Protein AF-A0A1R4HD46-F1 (afdb_monomer)

Secondary structure (DSSP, 8-state):
--S-HHHHHHHHHHHHT--EEEHHHHHHHHHTS-HHHHHHHHHHHHHHHHHHHHHHHHHH--S--EEE--TTGGGSTTHHHHHHHHS--EEEE--HHHHHHHHHTTGGG-TTTTT--HHHHHHHHHHHHHHHHHHHTTSSEEEE-SSS-HHHHHHHHHHHHHHHHHHHHHTPPP----PPP-

Mean predicted aligned error: 6.35 Å

Foldseek 3Di:
DQLCLVPLQVVLCVVVVAAEDELQVVVCVVVVHHPVVCCVVPNDVVVLVSLVVSLVVVLPDPGDHHYRHDLCNLVPPVNLVVCVVRHAFEAADEDLVSSLVRCVVPVCVPVVRNPPDSVRSSVVSVVSCVSCVVRSVSGPYYHHPVPDDPVVSSVVVVVSVVVVVVCVVVVDDDDDDDDDDD

Organism: NCBI:txid360316

Solvent-accessible surface area (backbone atoms only — not comparable to full-atom values): 10820 Å² total; per-residue (Å²): 110,44,64,49,56,80,56,53,47,55,54,50,20,67,75,71,73,35,53,71,45,45,51,64,59,52,48,26,64,76,67,75,40,53,67,66,55,50,38,73,76,59,33,63,70,55,50,50,54,49,53,51,52,52,53,54,54,55,69,68,48,94,65,83,61,46,74,40,72,55,76,60,52,46,75,43,96,60,35,38,61,53,44,55,75,76,47,87,36,76,30,66,43,59,48,74,65,54,29,47,60,48,36,65,79,56,28,76,82,35,81,96,49,41,85,49,52,76,68,54,44,50,52,51,50,52,52,58,46,63,76,41,41,79,40,53,71,65,36,81,39,76,43,67,58,75,86,45,59,78,82,49,50,59,53,50,53,52,49,54,51,53,51,51,54,51,36,66,76,68,74,58,86,88,83,77,88,82,73,82,85,132

Radius of gyration: 16.9 Å; Cα contacts (8 Å, |Δi|>4): 167; chains: 1; bounding box: 44×32×51 Å

Structure (mmCIF, N/CA/C/O backbone):
data_AF-A0A1R4HD46-F1
#
_entry.id   AF-A0A1R4HD46-F1
#
loop_
_atom_site.group_PDB
_atom_site.id
_atom_site.type_symbol
_atom_site.label_atom_id
_atom_site.label_alt_id
_atom_site.label_comp_id
_atom_site.label_asym_id
_atom_site.label_entity_id
_atom_site.label_seq_id
_atom_site.pdbx_PDB_ins_code
_atom_site.Cartn_x
_atom_site.Cartn_y
_atom_site.Cartn_z
_atom_site.occupancy
_atom_site.B_iso_or_equiv
_atom_site.auth_seq_id
_atom_site.auth_comp_id
_atom_site.auth_asym_id
_atom_site.auth_atom_id
_atom_site.pdbx_PDB_model_num
ATOM 1 N N . MET A 1 1 ? 5.709 0.922 -2.671 1.00 80.69 1 MET A N 1
ATOM 2 C CA . MET A 1 1 ? 6.032 -0.519 -2.479 1.00 80.69 1 MET A CA 1
ATOM 3 C C . MET A 1 1 ? 7.031 -0.618 -1.329 1.00 80.69 1 MET A C 1
ATOM 5 O O . MET A 1 1 ? 7.649 0.391 -1.041 1.00 80.69 1 MET A O 1
ATOM 9 N N . GLY A 1 2 ? 7.178 -1.761 -0.652 1.00 82.69 2 GLY A N 1
ATOM 10 C CA . GLY A 1 2 ? 8.228 -1.933 0.373 1.00 82.69 2 GLY A CA 1
ATOM 11 C C . GLY A 1 2 ? 7.897 -1.472 1.803 1.00 82.69 2 GLY A C 1
ATOM 12 O O . GLY A 1 2 ? 8.697 -1.705 2.694 1.00 82.69 2 GLY A O 1
ATOM 13 N N . CYS A 1 3 ? 6.712 -0.915 2.064 1.00 87.69 3 CYS A N 1
ATOM 14 C CA . CYS A 1 3 ? 6.255 -0.536 3.415 1.00 87.69 3 CYS A CA 1
ATOM 15 C C . CYS A 1 3 ? 5.508 -1.656 4.177 1.00 87.69 3 CYS A C 1
ATOM 17 O O . CYS A 1 3 ? 4.859 -1.401 5.180 1.00 87.69 3 CYS A O 1
ATOM 19 N N . GLY A 1 4 ? 5.537 -2.903 3.688 1.00 87.25 4 GLY A N 1
ATOM 20 C CA . GLY A 1 4 ? 4.971 -4.049 4.415 1.00 87.25 4 GLY A CA 1
ATOM 21 C C . GLY A 1 4 ? 3.443 -4.208 4.382 1.00 87.25 4 GLY A C 1
ATOM 22 O O . GLY A 1 4 ? 2.927 -5.022 5.136 1.00 87.25 4 GLY A O 1
ATOM 23 N N . LYS A 1 5 ? 2.707 -3.499 3.511 1.00 91.25 5 LYS A N 1
ATOM 24 C CA . LYS A 1 5 ? 1.226 -3.552 3.459 1.00 91.25 5 LYS A CA 1
ATOM 25 C C . LYS A 1 5 ? 0.638 -4.964 3.455 1.00 91.25 5 LYS A C 1
ATOM 27 O O . LYS A 1 5 ? -0.152 -5.265 4.335 1.00 91.25 5 LYS A O 1
ATOM 32 N N . SER A 1 6 ? 1.077 -5.843 2.552 1.00 88.69 6 SER A N 1
ATOM 33 C CA . SER A 1 6 ? 0.566 -7.222 2.474 1.00 88.69 6 SER A CA 1
ATOM 34 C C . SER A 1 6 ? 0.890 -8.069 3.715 1.00 88.69 6 SER A C 1
ATOM 36 O O . SER A 1 6 ? 0.231 -9.074 3.962 1.00 88.69 6 SER A O 1
ATOM 38 N N . TYR A 1 7 ? 1.917 -7.703 4.492 1.00 90.50 7 TYR A N 1
ATOM 39 C CA . TYR A 1 7 ? 2.202 -8.332 5.784 1.00 90.50 7 TYR A CA 1
ATOM 40 C C . TYR A 1 7 ? 1.249 -7.793 6.857 1.00 90.50 7 TYR A C 1
ATOM 42 O O . TYR A 1 7 ? 0.558 -8.573 7.510 1.00 90.50 7 TYR A O 1
ATOM 50 N N . TRP A 1 8 ? 1.165 -6.468 6.997 1.00 91.88 8 TRP A N 1
ATOM 51 C CA . TRP A 1 8 ? 0.342 -5.820 8.020 1.00 91.88 8 TRP A CA 1
ATOM 52 C C . TRP A 1 8 ? -1.156 -6.040 7.815 1.00 91.88 8 TRP A C 1
ATOM 54 O O . TRP A 1 8 ? -1.858 -6.256 8.797 1.00 91.88 8 TRP A O 1
ATOM 64 N N . SER A 1 9 ? -1.645 -6.086 6.573 1.00 93.31 9 SER A N 1
ATOM 65 C CA . SER A 1 9 ? -3.050 -6.393 6.279 1.00 93.31 9 SER A CA 1
ATOM 66 C C . SER A 1 9 ? -3.439 -7.792 6.756 1.00 93.31 9 SER A C 1
ATOM 68 O O . SER A 1 9 ? -4.503 -7.968 7.342 1.00 93.31 9 SER A O 1
ATOM 70 N N . LYS A 1 10 ? -2.554 -8.784 6.590 1.00 93.88 10 LYS A N 1
ATOM 71 C CA . LYS A 1 10 ? -2.773 -10.156 7.075 1.00 93.88 10 LYS A CA 1
ATOM 72 C C . LYS A 1 10 ? -2.767 -10.241 8.599 1.00 93.88 10 LYS A C 1
ATOM 74 O O . LYS A 1 10 ? -3.560 -10.993 9.156 1.00 93.88 10 LYS A O 1
ATOM 79 N N . GLN A 1 11 ? -1.891 -9.492 9.273 1.00 93.69 11 GLN A N 1
ATOM 80 C CA . GLN A 1 11 ? -1.897 -9.429 10.740 1.00 93.69 11 GLN A CA 1
ATOM 81 C C . GLN A 1 11 ? -3.176 -8.758 11.254 1.00 93.69 11 GLN A C 1
ATOM 83 O O . GLN A 1 11 ? -3.855 -9.312 12.113 1.00 93.69 11 GLN A O 1
ATOM 88 N N . LEU A 1 12 ? -3.555 -7.626 10.658 1.00 93.88 12 LEU A N 1
ATOM 89 C CA . LEU A 1 12 ? -4.772 -6.895 11.002 1.00 93.88 12 LEU A CA 1
ATOM 90 C C . LEU A 1 12 ? -6.037 -7.728 10.780 1.00 93.88 12 LEU A C 1
ATOM 92 O O . LEU A 1 12 ? -6.926 -7.736 11.622 1.00 93.88 12 LEU A O 1
ATOM 96 N N . SER A 1 13 ? -6.089 -8.482 9.685 1.00 95.69 13 SER A N 1
ATOM 97 C CA . SER A 1 13 ? -7.191 -9.394 9.378 1.00 95.69 13 SER A CA 1
ATOM 98 C C . SER A 1 13 ? -7.389 -10.466 10.440 1.00 95.69 13 SER A C 1
ATOM 100 O O . SER A 1 13 ? -8.523 -10.737 10.827 1.00 95.69 13 SER A O 1
ATOM 102 N N . ARG A 1 14 ? -6.300 -11.056 10.947 1.00 95.00 14 ARG A N 1
ATOM 103 C CA . ARG A 1 14 ? -6.370 -12.072 12.008 1.00 95.00 14 ARG A CA 1
ATOM 104 C C . ARG A 1 14 ? -6.902 -11.491 13.309 1.00 95.00 14 ARG A C 1
ATOM 106 O O . ARG A 1 14 ? -7.727 -12.131 13.952 1.00 95.00 14 ARG A O 1
ATOM 113 N N . GLU A 1 15 ? -6.444 -10.295 13.659 1.00 93.94 15 GLU A N 1
ATOM 114 C CA . GLU A 1 15 ? -6.823 -9.629 14.904 1.00 93.94 15 GLU A CA 1
ATOM 115 C C . GLU A 1 15 ? -8.281 -9.151 14.873 1.00 93.94 15 GLU A C 1
ATOM 117 O O . GLU A 1 15 ? -9.046 -9.412 15.798 1.00 93.94 15 GLU A O 1
ATOM 122 N N . LEU A 1 16 ? -8.699 -8.514 13.773 1.00 92.12 16 LEU A N 1
ATOM 123 C CA . LEU A 1 16 ? -10.048 -7.958 13.624 1.00 92.12 16 LEU A CA 1
ATOM 124 C C . LEU A 1 16 ? -11.079 -8.958 13.085 1.00 92.12 16 LEU A C 1
ATOM 126 O O . LEU A 1 16 ? -12.270 -8.665 13.093 1.00 92.12 16 LEU A O 1
ATOM 130 N N . LYS A 1 17 ? -10.644 -10.129 12.602 1.00 95.19 17 LYS A N 1
ATOM 131 C CA . LYS A 1 17 ? -11.480 -11.118 11.892 1.00 95.19 17 LYS A CA 1
ATOM 132 C C . LYS A 1 17 ? -12.180 -10.543 10.650 1.00 95.19 17 LYS A C 1
ATOM 134 O O . LYS A 1 17 ? -13.278 -10.965 10.297 1.00 95.19 17 LYS A O 1
ATOM 139 N N . ILE A 1 18 ? -11.515 -9.609 9.970 1.00 94.75 18 ILE A N 1
ATOM 140 C CA . ILE A 1 18 ? -11.983 -8.958 8.736 1.00 94.75 18 ILE A CA 1
ATOM 141 C C . ILE A 1 18 ? -11.188 -9.521 7.548 1.00 94.75 18 ILE A C 1
ATOM 143 O O . ILE A 1 18 ? -9.965 -9.637 7.656 1.00 94.75 18 ILE A O 1
ATOM 147 N N . PRO A 1 19 ? -11.812 -9.880 6.412 1.00 95.25 19 PRO A N 1
ATOM 148 C CA . PRO A 1 19 ? -11.095 -10.410 5.250 1.00 95.25 19 PRO A CA 1
ATOM 149 C C . PRO A 1 19 ? -10.156 -9.375 4.610 1.00 95.25 19 PRO A C 1
ATOM 151 O O . PRO A 1 19 ? -10.424 -8.175 4.640 1.00 95.25 19 PRO A O 1
ATOM 154 N N . VAL A 1 20 ? -9.065 -9.843 3.994 1.00 96.00 20 VAL A N 1
ATOM 155 C CA . VAL A 1 20 ? -8.169 -9.003 3.179 1.00 96.00 20 VAL A CA 1
ATOM 156 C C . VAL A 1 20 ? -8.536 -9.128 1.708 1.00 96.00 20 VAL A C 1
ATOM 158 O O . VAL A 1 20 ? -8.644 -10.238 1.193 1.00 96.00 20 VAL A O 1
ATOM 161 N N . CYS A 1 21 ? -8.624 -7.991 1.029 1.00 95.00 21 CYS A N 1
ATOM 162 C CA . CYS A 1 21 ? -8.698 -7.883 -0.421 1.00 95.00 21 CYS A CA 1
ATOM 163 C C . CYS A 1 21 ? -7.420 -7.195 -0.918 1.00 95.00 21 CYS A C 1
ATOM 165 O O . CYS A 1 21 ? -7.234 -6.001 -0.686 1.00 95.00 21 CYS A O 1
ATOM 167 N N . ASP A 1 22 ? -6.514 -7.930 -1.564 1.00 93.56 22 ASP A N 1
ATOM 168 C CA . ASP A 1 22 ? -5.377 -7.316 -2.258 1.00 93.56 22 ASP A CA 1
ATOM 169 C C . ASP A 1 22 ? -5.782 -7.033 -3.708 1.00 93.56 22 ASP A C 1
ATOM 171 O O . ASP A 1 22 ? -6.207 -7.938 -4.425 1.00 93.56 22 ASP A O 1
ATOM 175 N N . ILE A 1 23 ? -5.725 -5.762 -4.119 1.00 94.31 23 ILE A N 1
ATOM 176 C CA . ILE A 1 23 ? -6.154 -5.358 -5.465 1.00 94.31 23 ILE A CA 1
ATOM 177 C C . ILE A 1 23 ? -5.263 -6.007 -6.525 1.00 94.31 23 ILE A C 1
ATOM 179 O O . ILE A 1 23 ? -5.772 -6.397 -7.573 1.00 94.31 23 ILE A O 1
ATOM 183 N N . ASP A 1 24 ? -3.969 -6.171 -6.239 1.00 91.31 24 ASP A N 1
ATOM 184 C CA . ASP A 1 24 ? -3.038 -6.822 -7.158 1.00 91.31 24 ASP A CA 1
ATOM 185 C C . ASP A 1 24 ? -3.468 -8.285 -7.395 1.00 91.31 24 ASP A C 1
ATOM 187 O O . ASP A 1 24 ? -3.593 -8.706 -8.545 1.00 91.31 24 ASP A O 1
ATOM 191 N N . ASP A 1 25 ? -3.800 -9.022 -6.326 1.00 93.00 25 ASP A N 1
ATOM 192 C CA . ASP A 1 25 ? -4.263 -10.418 -6.408 1.00 93.00 25 ASP A CA 1
ATOM 193 C C . ASP A 1 25 ? -5.608 -10.526 -7.159 1.00 93.00 25 ASP A C 1
ATOM 195 O O . ASP A 1 25 ? -5.765 -11.367 -8.043 1.00 93.00 25 ASP A O 1
ATOM 199 N N . ILE A 1 26 ? -6.562 -9.626 -6.880 1.00 95.12 26 ILE A N 1
ATOM 200 C CA . ILE A 1 26 ? -7.867 -9.597 -7.566 1.00 95.12 26 ILE A CA 1
ATOM 201 C C . ILE A 1 26 ? -7.701 -9.357 -9.071 1.00 95.12 26 ILE A C 1
ATOM 203 O O . ILE A 1 26 ? -8.431 -9.937 -9.876 1.00 95.12 26 ILE A O 1
ATOM 207 N N . ILE A 1 27 ? -6.763 -8.493 -9.467 1.00 94.69 27 ILE A N 1
ATOM 208 C CA . ILE A 1 27 ? -6.471 -8.245 -10.880 1.00 94.69 27 ILE A CA 1
ATOM 209 C C . ILE A 1 27 ? -5.877 -9.499 -11.523 1.00 94.69 27 ILE A C 1
ATOM 211 O O . ILE A 1 27 ? -6.330 -9.881 -12.603 1.00 94.69 27 ILE A O 1
ATOM 215 N N . GLU A 1 28 ? -4.906 -10.154 -10.880 1.00 94.75 28 GLU A N 1
ATOM 216 C CA . GLU A 1 28 ? -4.307 -11.371 -11.440 1.00 94.75 28 GLU A CA 1
ATOM 217 C C . GLU A 1 28 ? -5.346 -12.478 -11.649 1.00 94.75 28 GLU A C 1
ATOM 219 O O . GLU A 1 28 ? -5.376 -13.097 -12.716 1.00 94.75 28 GLU A O 1
ATOM 224 N N . ASP A 1 29 ? -6.248 -12.664 -10.683 1.00 95.44 29 ASP A N 1
ATOM 225 C CA . ASP A 1 29 ? -7.329 -13.648 -10.763 1.00 95.44 29 ASP A CA 1
ATOM 226 C C . ASP A 1 29 ? -8.359 -13.284 -11.845 1.00 95.44 29 ASP A C 1
ATOM 228 O O . ASP A 1 29 ? -8.740 -14.129 -12.658 1.00 95.44 29 ASP A O 1
ATOM 232 N N . LYS A 1 30 ? -8.790 -12.014 -11.912 1.00 94.38 30 LYS A N 1
ATOM 233 C CA . LYS A 1 30 ? -9.797 -11.536 -12.882 1.00 94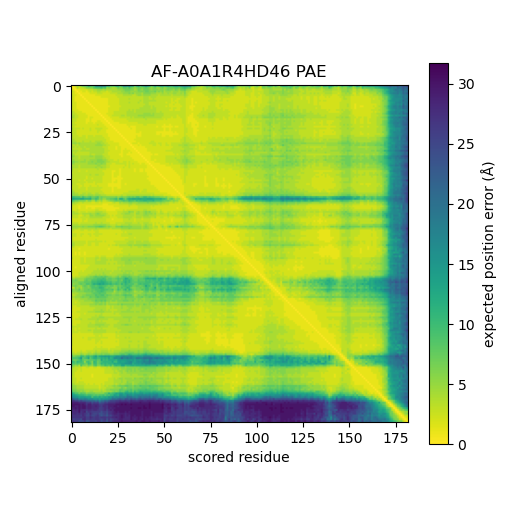.38 30 LYS A CA 1
ATOM 234 C C . LYS A 1 30 ? -9.316 -11.647 -14.330 1.00 94.38 30 LYS A C 1
ATOM 236 O O . LYS A 1 30 ? -10.125 -11.903 -15.220 1.00 94.38 30 LYS A O 1
ATOM 241 N N . TYR A 1 31 ? -8.023 -11.435 -14.570 1.00 93.12 31 TYR A N 1
ATOM 242 C CA . TYR A 1 31 ? -7.428 -11.469 -15.909 1.00 93.12 31 TYR A CA 1
ATOM 243 C C . TYR A 1 31 ? -6.738 -12.796 -16.238 1.00 93.12 31 TYR A C 1
ATOM 245 O O . TYR A 1 31 ? -6.309 -12.974 -17.379 1.00 93.12 31 TYR A O 1
ATOM 253 N N . ASN A 1 32 ? -6.643 -13.718 -15.272 1.00 94.94 32 ASN A N 1
ATOM 254 C CA . ASN A 1 32 ? -5.882 -14.963 -15.381 1.00 94.94 32 ASN A CA 1
ATOM 255 C C . ASN A 1 32 ? -4.467 -14.725 -15.950 1.00 94.94 32 ASN A C 1
ATOM 257 O O . ASN A 1 32 ? -4.002 -15.440 -16.838 1.00 94.94 32 ASN A O 1
ATOM 261 N N . ALA A 1 33 ? -3.822 -13.657 -15.481 1.00 93.06 33 ALA A N 1
ATOM 262 C CA . ALA A 1 33 ? -2.539 -13.171 -15.972 1.00 93.06 33 ALA A CA 1
ATOM 263 C C . ALA A 1 33 ? -1.796 -12.460 -14.845 1.00 93.06 33 ALA A C 1
ATOM 265 O O . ALA A 1 33 ? -2.398 -11.773 -14.023 1.00 93.06 33 ALA A O 1
ATOM 266 N N . LYS A 1 34 ? -0.473 -12.579 -14.814 1.00 90.94 34 LYS A N 1
ATOM 267 C CA . LYS A 1 34 ? 0.348 -11.847 -13.855 1.00 90.94 34 LYS A CA 1
ATOM 268 C C . LYS A 1 34 ? 0.375 -10.363 -14.185 1.00 90.94 34 LYS A C 1
ATOM 270 O O . LYS A 1 34 ? 0.370 -9.972 -15.351 1.00 90.94 34 LYS A O 1
ATOM 275 N N . ILE A 1 35 ? 0.508 -9.518 -13.161 1.00 88.81 35 ILE A N 1
ATOM 276 C CA . ILE A 1 35 ? 0.559 -8.054 -13.337 1.00 88.81 35 ILE A CA 1
ATOM 277 C C . ILE A 1 35 ? 1.603 -7.658 -14.383 1.00 88.81 35 ILE A C 1
ATOM 279 O O . ILE A 1 35 ? 1.356 -6.811 -15.236 1.00 88.81 35 ILE A O 1
ATOM 283 N N . TRP A 1 36 ? 2.768 -8.305 -14.366 1.00 85.81 36 TRP A N 1
ATOM 284 C CA . TRP A 1 36 ? 3.848 -8.016 -15.306 1.00 85.81 36 TRP A CA 1
ATOM 285 C C . TRP A 1 36 ? 3.497 -8.331 -16.764 1.00 85.81 36 TRP A C 1
ATOM 287 O O . TRP A 1 36 ? 3.951 -7.616 -17.656 1.00 85.81 36 TRP A O 1
ATOM 297 N N . GLU A 1 37 ? 2.664 -9.344 -17.003 1.00 90.50 37 GLU A N 1
ATOM 298 C CA . GLU A 1 37 ? 2.159 -9.689 -18.335 1.00 90.50 37 GLU A CA 1
ATOM 299 C C . GLU A 1 37 ? 1.189 -8.610 -18.822 1.00 90.50 37 GLU A C 1
ATOM 301 O O . GLU A 1 37 ? 1.299 -8.145 -19.957 1.00 90.50 37 GLU A O 1
ATOM 306 N N . ILE A 1 38 ? 0.300 -8.141 -17.939 1.00 91.12 38 ILE A N 1
ATOM 307 C CA . ILE A 1 38 ? -0.656 -7.064 -18.234 1.00 91.12 38 ILE A CA 1
ATOM 308 C C . ILE A 1 38 ? 0.088 -5.765 -18.567 1.00 91.12 38 ILE A C 1
ATOM 310 O O . ILE A 1 38 ? -0.178 -5.154 -19.603 1.00 91.12 38 ILE A O 1
ATOM 314 N N . PHE A 1 39 ? 1.064 -5.373 -17.742 1.00 86.38 39 PHE A N 1
ATOM 315 C CA . PHE A 1 39 ? 1.895 -4.191 -17.989 1.00 86.38 39 PHE A CA 1
ATOM 316 C C . PHE A 1 39 ? 2.639 -4.280 -19.324 1.00 86.38 39 PHE A C 1
ATOM 318 O O . PHE A 1 39 ? 2.652 -3.308 -20.076 1.00 86.38 39 PHE A O 1
ATOM 325 N N . HIS A 1 40 ? 3.244 -5.429 -19.641 1.00 86.88 40 HIS A N 1
ATOM 326 C CA . HIS A 1 40 ? 3.984 -5.605 -20.892 1.00 86.88 40 HIS A CA 1
ATOM 327 C C . HIS A 1 40 ? 3.065 -5.561 -22.121 1.00 86.88 40 HIS A C 1
ATOM 329 O O . HIS A 1 40 ? 3.433 -5.004 -23.152 1.00 86.88 40 HIS A O 1
ATOM 335 N N . ALA A 1 41 ? 1.866 -6.140 -22.027 1.00 92.25 41 ALA A N 1
ATOM 336 C CA . ALA A 1 41 ? 0.939 -6.226 -23.151 1.00 92.25 41 ALA A CA 1
ATOM 337 C C . ALA A 1 41 ? 0.129 -4.941 -23.389 1.00 92.25 41 ALA A C 1
ATOM 339 O O . ALA A 1 41 ? -0.276 -4.684 -24.523 1.00 92.25 41 ALA A O 1
ATOM 340 N N . LYS A 1 42 ? -0.171 -4.173 -22.333 1.00 93.25 42 LYS A N 1
ATOM 341 C CA . LYS A 1 42 ? -1.154 -3.074 -22.382 1.00 93.25 42 LYS A CA 1
ATOM 342 C C . LYS A 1 42 ? -0.645 -1.729 -21.858 1.00 93.25 42 LYS A C 1
ATOM 344 O O . LYS A 1 42 ? -1.318 -0.723 -22.064 1.00 93.25 42 LYS A O 1
ATOM 349 N N . GLY A 1 43 ? 0.531 -1.693 -21.236 1.00 89.69 43 GLY A N 1
ATOM 350 C CA . GLY A 1 43 ? 1.112 -0.477 -20.670 1.00 89.69 43 GLY A CA 1
ATOM 351 C C . GLY A 1 43 ? 0.549 -0.100 -19.296 1.00 89.69 43 GLY A C 1
ATOM 352 O O . GLY A 1 43 ? -0.379 -0.721 -18.776 1.00 89.69 43 GLY A O 1
ATOM 353 N N . GLU A 1 44 ? 1.152 0.928 -18.694 1.00 88.44 44 GLU A N 1
ATOM 354 C CA . GLU A 1 44 ? 0.813 1.386 -17.341 1.00 88.44 44 GLU A CA 1
ATOM 355 C C . GLU A 1 44 ? -0.572 2.033 -17.272 1.00 88.44 44 GLU A C 1
ATOM 357 O O . GLU A 1 44 ? -1.340 1.678 -16.385 1.00 88.44 44 GLU A O 1
ATOM 362 N N . ASP A 1 45 ? -0.926 2.913 -18.212 1.00 91.31 45 ASP A N 1
ATOM 363 C CA . ASP A 1 45 ? -2.206 3.639 -18.178 1.00 91.31 45 ASP A CA 1
ATOM 364 C C . ASP A 1 45 ? -3.405 2.684 -18.158 1.00 91.31 45 ASP A C 1
ATOM 366 O O . ASP A 1 45 ? -4.315 2.830 -17.345 1.00 91.31 45 ASP A O 1
ATOM 370 N N . TYR A 1 46 ? -3.362 1.630 -18.977 1.00 93.56 46 TYR A N 1
ATOM 371 C CA . TYR A 1 46 ? -4.388 0.590 -18.968 1.00 93.56 46 TYR A CA 1
ATOM 372 C C . TYR A 1 46 ? -4.457 -0.143 -17.623 1.00 93.56 46 TYR A C 1
ATOM 374 O O . TYR A 1 46 ? -5.545 -0.399 -17.110 1.00 93.56 46 TYR A O 1
ATOM 382 N N . PHE A 1 47 ? -3.309 -0.460 -17.017 1.00 92.56 47 PHE A N 1
ATOM 383 C CA . PHE A 1 47 ? -3.283 -1.078 -15.692 1.00 92.56 47 PHE A CA 1
ATOM 384 C C . PHE A 1 47 ? -3.882 -0.159 -14.616 1.00 92.56 47 PHE A C 1
ATOM 386 O O . PHE A 1 47 ? -4.596 -0.637 -13.735 1.00 92.56 47 PHE A O 1
ATOM 393 N N . ARG A 1 48 ? -3.661 1.159 -14.705 1.00 93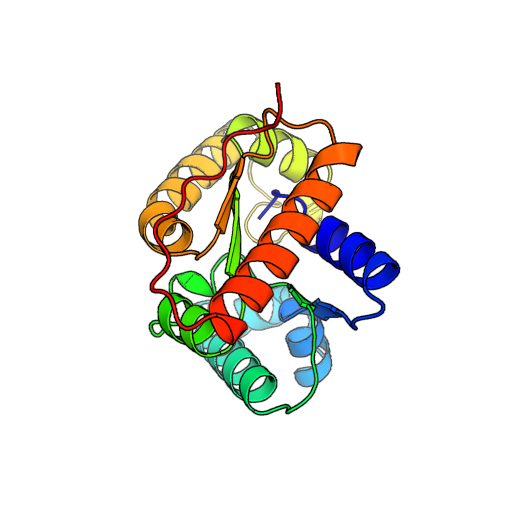.44 48 ARG A N 1
ATOM 394 C CA . ARG A 1 48 ? -4.262 2.139 -13.782 1.00 93.44 48 ARG A CA 1
ATOM 395 C C . ARG A 1 48 ? -5.777 2.217 -13.918 1.00 93.44 48 ARG A C 1
ATOM 397 O O . ARG A 1 48 ? -6.466 2.303 -12.902 1.00 93.44 48 ARG A O 1
ATOM 404 N N . GLU A 1 49 ? -6.301 2.115 -15.135 1.00 94.25 49 GLU A N 1
ATOM 405 C CA . GLU A 1 49 ? -7.748 2.022 -15.356 1.00 94.25 49 GLU A CA 1
ATOM 406 C C . GLU A 1 49 ? -8.341 0.742 -14.751 1.00 94.25 49 GLU A C 1
ATOM 408 O O . GLU A 1 49 ? -9.413 0.779 -14.146 1.00 94.25 49 GLU A O 1
ATOM 413 N N . ILE A 1 50 ? -7.623 -0.383 -14.820 1.00 94.88 50 ILE A N 1
ATOM 414 C CA . ILE A 1 50 ? -8.046 -1.620 -14.151 1.00 94.88 50 ILE A CA 1
ATOM 415 C C . ILE A 1 50 ? -8.043 -1.457 -12.628 1.00 94.88 50 ILE A C 1
ATOM 417 O O . ILE A 1 50 ? -9.031 -1.815 -11.985 1.00 94.88 50 ILE A O 1
ATOM 421 N N . GLU A 1 51 ? -6.963 -0.928 -12.043 1.00 95.44 51 GLU A N 1
ATOM 422 C CA . GLU A 1 51 ? -6.888 -0.667 -10.598 1.00 95.44 51 GLU A CA 1
ATOM 423 C C . GLU A 1 51 ? -8.060 0.208 -10.134 1.00 95.44 51 GLU A C 1
ATOM 425 O O . GLU A 1 51 ? -8.684 -0.079 -9.112 1.00 95.44 51 GLU A O 1
ATOM 430 N N . TYR A 1 52 ? -8.387 1.249 -10.905 1.00 95.50 52 TYR A N 1
ATOM 431 C CA . TYR A 1 52 ? -9.528 2.117 -10.635 1.00 95.50 52 TYR A CA 1
ATOM 432 C C . TYR A 1 52 ? -10.857 1.352 -10.645 1.00 95.50 52 TYR A C 1
ATOM 434 O O . TYR A 1 52 ? -11.648 1.482 -9.708 1.00 95.50 52 TYR A O 1
ATOM 442 N N . GLN A 1 53 ? -11.096 0.525 -11.665 1.00 95.31 53 GLN A N 1
ATOM 443 C CA . GLN A 1 53 ? -12.313 -0.284 -11.767 1.00 95.31 53 GLN A CA 1
ATOM 444 C C . GLN A 1 53 ? -12.442 -1.281 -10.611 1.00 95.31 53 GLN A C 1
ATOM 446 O O . GLN A 1 53 ? -13.507 -1.383 -10.011 1.00 95.31 53 GLN A O 1
ATOM 451 N N . VAL A 1 54 ? -11.361 -1.980 -10.254 1.00 95.50 54 VAL A N 1
ATOM 452 C CA . VAL A 1 54 ? -11.375 -2.936 -9.136 1.00 95.50 54 VAL A CA 1
ATOM 453 C C . VAL A 1 54 ? -11.625 -2.228 -7.804 1.00 95.50 54 VAL A C 1
ATOM 455 O O . VAL A 1 54 ? -12.400 -2.722 -6.987 1.00 95.50 54 VAL A O 1
ATOM 458 N N . LEU A 1 55 ? -11.041 -1.044 -7.591 1.00 95.31 55 LEU A N 1
ATOM 459 C CA . LEU A 1 55 ? -11.324 -0.233 -6.407 1.00 95.31 55 LEU A CA 1
ATOM 460 C C . LEU A 1 55 ? -12.808 0.171 -6.333 1.00 95.31 55 LEU A C 1
ATOM 462 O O . LEU A 1 55 ? -13.417 0.076 -5.269 1.00 95.31 55 LEU A O 1
ATOM 466 N N . GLN A 1 56 ? -13.402 0.592 -7.455 1.00 94.75 56 GLN A N 1
ATOM 467 C CA . GLN A 1 56 ? -14.832 0.914 -7.545 1.00 94.75 56 GLN A CA 1
ATOM 468 C C . GLN A 1 56 ? -15.717 -0.303 -7.250 1.00 94.75 56 GLN A C 1
ATOM 470 O O . GLN A 1 56 ? -16.709 -0.178 -6.530 1.00 94.75 56 GLN A O 1
ATOM 475 N N . ASP A 1 57 ? -15.357 -1.472 -7.782 1.00 93.94 57 ASP A N 1
ATOM 476 C CA . ASP A 1 57 ? -16.075 -2.723 -7.537 1.00 93.94 57 ASP A CA 1
ATOM 477 C C . ASP A 1 57 ? -16.045 -3.080 -6.043 1.00 93.94 57 ASP A C 1
ATOM 479 O O . ASP A 1 57 ? -17.096 -3.362 -5.469 1.00 93.94 57 ASP A O 1
ATOM 483 N N . LEU A 1 58 ? -14.881 -2.978 -5.385 1.00 93.38 58 LEU A N 1
ATOM 484 C CA . LEU A 1 58 ? -14.734 -3.229 -3.945 1.00 93.38 58 LEU A CA 1
ATOM 485 C C . LEU A 1 58 ? -15.569 -2.270 -3.091 1.00 93.38 58 LEU A C 1
ATOM 487 O O . LEU A 1 58 ? -16.229 -2.710 -2.156 1.00 93.38 58 LEU A O 1
ATOM 491 N N . ILE A 1 59 ? -15.601 -0.981 -3.434 1.00 91.44 59 ILE A N 1
ATOM 492 C CA . ILE A 1 59 ? -16.400 0.027 -2.715 1.00 91.44 59 ILE A CA 1
ATOM 493 C C . ILE A 1 59 ? -17.905 -0.279 -2.767 1.00 91.44 59 ILE A C 1
ATOM 495 O O . ILE A 1 59 ? -18.650 0.080 -1.856 1.00 91.44 59 ILE A O 1
ATOM 499 N N . ARG A 1 60 ? -18.378 -0.933 -3.833 1.00 90.94 60 ARG A N 1
ATOM 500 C CA . ARG A 1 60 ? -19.793 -1.306 -3.980 1.00 90.94 60 ARG A CA 1
ATOM 501 C C . ARG A 1 60 ? -20.173 -2.528 -3.146 1.00 90.94 60 ARG A C 1
ATOM 503 O O . ARG A 1 60 ? -21.365 -2.745 -2.912 1.00 90.94 60 ARG A O 1
ATOM 510 N N . ILE A 1 61 ? -19.199 -3.323 -2.701 1.00 86.56 61 ILE A N 1
ATOM 511 C CA . ILE A 1 61 ? -19.438 -4.460 -1.813 1.00 86.56 61 ILE A CA 1
ATOM 512 C C . ILE A 1 61 ? -19.784 -3.914 -0.423 1.00 86.56 61 ILE A C 1
ATOM 514 O O . ILE A 1 61 ? -19.034 -3.145 0.163 1.00 86.56 61 ILE A O 1
ATOM 518 N N . LYS A 1 62 ? -20.929 -4.327 0.129 1.00 75.00 62 LYS A N 1
ATOM 519 C CA . LYS A 1 62 ? -21.433 -3.838 1.427 1.00 75.00 62 LYS A CA 1
ATOM 520 C C . LYS A 1 62 ? -20.835 -4.551 2.651 1.00 75.00 62 LYS A C 1
ATOM 522 O O . LYS A 1 62 ? -21.437 -4.511 3.718 1.00 75.00 62 LYS A O 1
ATOM 527 N N . ASN A 1 63 ? -19.698 -5.223 2.492 1.00 87.50 63 ASN A N 1
ATOM 528 C CA . ASN A 1 63 ? -19.056 -5.983 3.561 1.00 87.50 63 ASN A CA 1
ATOM 529 C C . ASN A 1 63 ? -17.741 -5.318 3.956 1.00 87.50 63 ASN A C 1
ATOM 531 O O . ASN A 1 63 ? -16.985 -4.877 3.089 1.00 87.50 63 ASN A O 1
ATOM 535 N N . ASP A 1 64 ? -17.441 -5.335 5.251 1.00 90.56 64 ASP A N 1
ATOM 536 C CA . ASP A 1 64 ? -16.169 -4.838 5.759 1.00 90.56 64 ASP A CA 1
ATOM 537 C C . ASP A 1 64 ? -15.012 -5.698 5.241 1.00 90.56 64 ASP A C 1
ATOM 539 O O . ASP A 1 64 ? -15.030 -6.932 5.317 1.00 90.56 64 ASP A O 1
ATOM 543 N N . CYS A 1 65 ? -13.984 -5.040 4.712 1.00 94.81 65 CYS A N 1
ATOM 544 C CA . CYS A 1 65 ? -12.756 -5.682 4.266 1.00 94.81 65 CYS A CA 1
ATOM 545 C C . CYS A 1 65 ? -11.549 -4.754 4.449 1.00 94.81 65 CYS A C 1
ATOM 547 O O . CYS A 1 65 ? -11.660 -3.528 4.449 1.00 94.81 65 CYS A O 1
ATOM 549 N N . ILE A 1 66 ? -10.370 -5.353 4.593 1.00 96.00 66 ILE A N 1
ATOM 550 C CA . ILE A 1 66 ? -9.090 -4.647 4.588 1.00 96.00 66 ILE A CA 1
ATOM 551 C C . ILE A 1 66 ? -8.576 -4.642 3.154 1.00 96.00 66 ILE A C 1
ATOM 553 O O . ILE A 1 66 ? -8.206 -5.691 2.626 1.00 96.00 66 ILE A O 1
ATOM 557 N N . VAL A 1 67 ? -8.499 -3.467 2.536 1.00 95.12 67 VAL A N 1
ATOM 558 C CA . VAL A 1 67 ? -8.012 -3.336 1.159 1.00 95.12 67 VAL A CA 1
ATOM 559 C C . VAL A 1 67 ? -6.512 -3.033 1.148 1.00 95.12 67 VAL A C 1
ATOM 561 O O . VAL A 1 67 ? -6.059 -2.001 1.644 1.00 95.12 67 VAL A O 1
ATOM 564 N N . SER A 1 68 ? -5.719 -3.935 0.568 1.00 94.00 68 SER A N 1
ATOM 565 C CA . SER A 1 68 ? -4.302 -3.703 0.273 1.00 94.00 68 SER A CA 1
ATOM 566 C C . SER A 1 68 ? -4.183 -3.104 -1.126 1.00 94.00 68 SER A C 1
ATOM 568 O O . SER A 1 68 ? -4.425 -3.771 -2.128 1.00 94.00 68 SER A O 1
ATOM 570 N N . CYS A 1 69 ? -3.835 -1.817 -1.189 1.00 91.44 69 CYS A N 1
ATOM 571 C CA . CYS A 1 69 ? -3.715 -1.094 -2.452 1.00 91.44 69 CYS A CA 1
ATOM 572 C C . CYS A 1 69 ? -2.304 -1.197 -3.054 1.00 91.44 69 CYS A C 1
ATOM 574 O O . CYS A 1 69 ? -1.291 -1.031 -2.356 1.00 91.44 69 CYS A O 1
ATOM 576 N N . GLY A 1 70 ? -2.225 -1.339 -4.377 1.00 88.38 70 GLY A N 1
ATOM 577 C CA . GLY A 1 70 ? -1.012 -1.080 -5.146 1.00 88.38 70 GLY A CA 1
ATOM 578 C C . GLY A 1 70 ? -0.455 0.321 -4.854 1.00 88.38 70 GLY A C 1
ATOM 579 O O . GLY A 1 70 ? -1.174 1.259 -4.511 1.00 88.38 70 GLY A O 1
ATOM 580 N N . GLY A 1 71 ? 0.867 0.495 -4.960 1.00 89.38 71 GLY A N 1
ATOM 581 C CA . GLY A 1 71 ? 1.503 1.784 -4.642 1.00 89.38 71 GLY A CA 1
ATOM 582 C C . GLY A 1 71 ? 1.104 2.935 -5.575 1.00 89.38 71 GLY A C 1
ATOM 583 O O . GLY A 1 71 ? 1.327 4.086 -5.231 1.00 89.38 71 GLY A O 1
ATOM 584 N N . GLY A 1 72 ? 0.561 2.642 -6.757 1.00 90.94 72 GLY A N 1
ATOM 585 C CA . GLY A 1 72 ? 0.093 3.672 -7.683 1.00 90.94 72 GLY A CA 1
ATOM 586 C C . GLY A 1 72 ? -1.321 4.155 -7.381 1.00 90.94 72 GLY A C 1
ATOM 587 O O . GLY A 1 72 ? -1.593 5.326 -7.604 1.00 90.94 72 GLY A O 1
ATOM 588 N N . ILE A 1 73 ? -2.186 3.304 -6.818 1.00 94.50 73 ILE A N 1
ATOM 589 C CA . ILE A 1 73 ? -3.636 3.539 -6.717 1.00 94.50 73 ILE A CA 1
ATOM 590 C C . ILE A 1 73 ? -4.010 4.934 -6.200 1.00 94.50 73 ILE A C 1
ATOM 592 O O . ILE A 1 73 ? -4.814 5.580 -6.870 1.00 94.50 73 ILE A O 1
ATOM 596 N N . PRO A 1 74 ? -3.439 5.465 -5.095 1.00 95.56 74 PRO A N 1
ATOM 597 C CA . PRO A 1 74 ? -3.836 6.779 -4.571 1.00 95.56 74 PRO A CA 1
ATOM 598 C C . PRO A 1 74 ? -3.572 7.961 -5.524 1.00 95.56 74 PRO A C 1
ATOM 600 O O . PRO A 1 74 ? -4.125 9.046 -5.331 1.00 95.56 74 PRO A O 1
ATOM 603 N N . CYS A 1 75 ? -2.712 7.776 -6.526 1.00 93.88 75 CYS A N 1
ATOM 604 C CA . CYS A 1 75 ? -2.236 8.828 -7.421 1.00 93.88 75 CYS A CA 1
ATOM 605 C C . CYS A 1 75 ? -3.129 9.056 -8.650 1.00 93.88 75 CYS A C 1
ATOM 607 O O . CYS A 1 75 ? -2.978 10.078 -9.311 1.00 93.88 75 CYS A O 1
ATOM 609 N N . TYR A 1 76 ? -4.062 8.148 -8.945 1.00 93.44 76 TYR A N 1
ATOM 610 C CA . TYR A 1 76 ? -4.876 8.176 -10.169 1.00 93.44 76 TYR A CA 1
ATOM 611 C C . TYR A 1 76 ? -6.354 8.416 -9.861 1.00 93.44 76 TYR A C 1
ATOM 613 O O . TYR A 1 76 ? -6.802 8.114 -8.758 1.00 93.44 76 TYR A O 1
ATOM 621 N N . ASN A 1 77 ? -7.099 8.987 -10.817 1.00 90.50 77 ASN A N 1
ATOM 622 C CA . ASN A 1 77 ? -8.566 9.150 -10.809 1.00 90.50 77 ASN A CA 1
ATOM 623 C C . ASN A 1 77 ? -9.177 9.666 -9.489 1.00 90.50 77 ASN A C 1
ATOM 625 O O . ASN A 1 77 ? -10.303 9.332 -9.129 1.00 90.50 77 ASN A O 1
ATOM 629 N N . ASN A 1 78 ? -8.428 10.498 -8.753 1.00 92.31 78 ASN A N 1
ATOM 630 C CA . ASN A 1 78 ? -8.800 10.995 -7.424 1.00 92.31 78 ASN A CA 1
ATOM 631 C C . ASN A 1 78 ? -9.124 9.875 -6.405 1.00 92.31 78 ASN A C 1
ATOM 633 O O . ASN A 1 78 ? -9.869 10.080 -5.444 1.00 92.31 78 ASN A O 1
ATOM 637 N N . ASN A 1 79 ? -8.528 8.694 -6.588 1.00 96.25 79 ASN A N 1
ATOM 638 C CA . ASN A 1 79 ? -8.751 7.501 -5.773 1.00 96.25 79 ASN A CA 1
ATOM 639 C C . ASN A 1 79 ? -8.512 7.745 -4.292 1.00 96.25 79 ASN A C 1
ATOM 641 O O . ASN A 1 79 ? -9.212 7.183 -3.463 1.00 96.25 79 ASN A O 1
ATOM 645 N N . MET A 1 80 ? -7.549 8.595 -3.938 1.00 96.94 80 MET A N 1
ATOM 646 C CA . MET A 1 80 ? -7.308 8.942 -2.540 1.00 96.94 80 MET A CA 1
ATOM 647 C C . MET A 1 80 ? -8.536 9.584 -1.879 1.00 96.94 80 MET A C 1
ATOM 649 O O . MET A 1 80 ? -8.914 9.192 -0.778 1.00 96.94 80 MET A O 1
ATOM 653 N N . ALA A 1 81 ? -9.198 10.523 -2.560 1.00 95.75 81 ALA A N 1
ATOM 654 C CA . ALA A 1 81 ? -10.417 11.134 -2.040 1.00 95.75 81 ALA A CA 1
ATOM 655 C C . ALA A 1 81 ? -11.564 10.119 -1.978 1.00 95.75 81 ALA A C 1
ATOM 657 O O . ALA A 1 81 ? -12.270 10.053 -0.979 1.00 95.75 81 ALA A O 1
ATOM 658 N N . LEU A 1 82 ? -11.706 9.286 -3.010 1.00 95.38 82 LEU A N 1
ATOM 659 C CA . LEU A 1 82 ? -12.699 8.216 -3.040 1.00 95.38 82 LEU A CA 1
ATOM 660 C C . LEU A 1 82 ? -12.518 7.230 -1.871 1.00 95.38 82 LEU A C 1
ATOM 662 O O . LEU A 1 82 ? -13.479 6.922 -1.170 1.00 95.38 82 LEU A O 1
ATOM 666 N N . MET A 1 83 ? -11.289 6.774 -1.620 1.00 95.75 83 MET A N 1
ATOM 667 C CA . MET A 1 83 ? -10.979 5.887 -0.497 1.00 95.75 83 MET A CA 1
ATOM 668 C C . MET A 1 83 ? -11.301 6.549 0.848 1.00 95.75 83 MET A C 1
ATOM 670 O O . MET A 1 83 ? -11.847 5.885 1.720 1.00 95.75 83 MET A O 1
ATOM 674 N N . ASN A 1 84 ? -11.034 7.850 1.003 1.00 95.50 84 ASN A N 1
ATOM 675 C CA . ASN A 1 84 ? -11.407 8.598 2.209 1.00 95.50 84 ASN A CA 1
ATOM 676 C C . ASN A 1 84 ? -12.928 8.715 2.400 1.00 95.50 84 ASN A C 1
ATOM 678 O O . ASN A 1 84 ? -13.398 8.796 3.527 1.00 95.50 84 ASN A O 1
ATOM 682 N N . VAL A 1 85 ? -13.719 8.750 1.327 1.00 94.31 85 VAL A N 1
ATOM 683 C CA . VAL A 1 85 ? -15.186 8.806 1.447 1.00 94.31 85 VAL A CA 1
ATOM 684 C C . VAL A 1 85 ? -15.753 7.462 1.911 1.00 94.31 85 VAL A C 1
ATOM 686 O O . VAL A 1 85 ? -16.690 7.428 2.707 1.00 94.31 85 VAL A O 1
ATOM 689 N N . HIS A 1 86 ? -15.189 6.356 1.423 1.00 93.12 86 HIS A N 1
ATOM 690 C CA . HIS A 1 86 ? -15.775 5.023 1.584 1.00 93.12 86 HIS A CA 1
ATOM 691 C C . HIS A 1 86 ? -15.104 4.142 2.642 1.00 93.12 86 HIS A C 1
ATOM 693 O O . HIS A 1 86 ? -15.622 3.069 2.940 1.00 93.12 86 HIS A O 1
ATOM 699 N N . GLY A 1 87 ? -13.994 4.571 3.240 1.00 92.94 87 GLY A N 1
ATOM 700 C CA . GLY A 1 87 ? -13.303 3.780 4.250 1.00 92.94 87 GLY A CA 1
ATOM 701 C C . GLY A 1 87 ? -12.283 4.569 5.060 1.00 92.94 87 GLY A C 1
ATOM 702 O O . GLY A 1 87 ? -12.159 5.787 4.945 1.00 92.94 87 GLY A O 1
ATOM 703 N N . ILE A 1 88 ? -11.543 3.835 5.888 1.00 94.94 88 ILE A N 1
ATOM 704 C CA . ILE A 1 88 ? -10.467 4.370 6.720 1.00 94.94 88 ILE A CA 1
ATOM 705 C C . ILE A 1 88 ? -9.149 4.179 5.977 1.00 94.94 88 ILE A C 1
ATOM 707 O O . ILE A 1 88 ? -8.722 3.050 5.730 1.00 94.94 88 ILE A O 1
ATOM 711 N N . THR A 1 89 ? -8.480 5.275 5.624 1.00 96.44 89 THR A N 1
ATOM 712 C CA . THR A 1 89 ? -7.206 5.206 4.902 1.00 96.44 89 THR A CA 1
ATOM 713 C C . THR A 1 89 ? -6.016 5.324 5.844 1.00 96.44 89 THR A C 1
ATOM 715 O O . THR A 1 89 ? -5.891 6.259 6.637 1.00 96.44 89 THR A O 1
ATOM 718 N N . LEU A 1 90 ? -5.117 4.348 5.730 1.00 95.62 90 LEU A N 1
ATOM 719 C CA . LEU A 1 90 ? -3.920 4.223 6.551 1.00 95.62 90 LEU A CA 1
ATOM 720 C C . LEU A 1 90 ? -2.683 4.316 5.657 1.00 95.62 90 LEU A C 1
ATOM 722 O O . LEU A 1 90 ? -2.427 3.435 4.831 1.00 95.62 90 LEU A O 1
ATOM 726 N N . TYR A 1 91 ? -1.888 5.366 5.835 1.00 95.56 91 TYR A N 1
ATOM 727 C CA . TYR A 1 91 ? -0.593 5.489 5.183 1.00 95.56 91 TYR A CA 1
ATOM 728 C C . TYR A 1 91 ? 0.523 5.019 6.120 1.00 95.56 91 TYR A C 1
ATOM 730 O O . TYR A 1 91 ? 0.890 5.713 7.064 1.00 95.56 91 TYR A O 1
ATOM 738 N N . LEU A 1 92 ? 1.099 3.851 5.821 1.00 94.00 92 LEU A N 1
ATOM 739 C CA . LEU A 1 92 ? 2.334 3.377 6.453 1.00 94.00 92 LEU A CA 1
ATOM 740 C C . LEU A 1 92 ? 3.532 4.134 5.862 1.00 94.00 92 LEU A C 1
ATOM 742 O O . LEU A 1 92 ? 4.069 3.748 4.814 1.00 94.00 92 LEU A O 1
ATOM 746 N N . LYS A 1 93 ? 3.899 5.239 6.510 1.00 93.75 93 LYS A N 1
ATOM 747 C CA . LYS A 1 93 ? 4.991 6.125 6.115 1.00 93.75 93 LYS A CA 1
ATOM 748 C C . LYS A 1 93 ? 6.315 5.521 6.560 1.00 93.75 93 LYS A C 1
ATOM 750 O O . LYS A 1 93 ? 6.521 5.278 7.741 1.00 93.75 93 LYS A O 1
ATOM 755 N N . ALA A 1 94 ? 7.187 5.288 5.590 1.00 92.19 94 ALA A N 1
ATOM 756 C CA . ALA A 1 94 ? 8.495 4.688 5.794 1.00 92.19 94 ALA A CA 1
ATOM 757 C C . ALA A 1 94 ? 9.579 5.550 5.148 1.00 92.19 94 ALA A C 1
ATOM 759 O O . ALA A 1 94 ? 9.354 6.157 4.094 1.00 92.19 94 ALA A O 1
ATOM 760 N N . SER A 1 95 ? 10.767 5.549 5.736 1.00 92.44 95 SER A N 1
ATOM 761 C CA . SER A 1 95 ? 11.935 6.231 5.214 1.00 92.44 95 SER A CA 1
ATOM 762 C C . SER A 1 95 ? 12.395 5.583 3.913 1.00 92.44 95 SER A C 1
ATOM 764 O O . SER A 1 95 ? 12.154 4.403 3.628 1.00 92.44 95 SER A O 1
ATOM 766 N N . LYS A 1 96 ? 13.119 6.368 3.111 1.00 93.25 96 LYS A N 1
ATOM 767 C CA . LYS A 1 96 ? 13.753 5.895 1.873 1.00 93.25 96 LYS A CA 1
ATOM 768 C C . LYS A 1 96 ? 14.641 4.671 2.156 1.00 93.25 96 LYS A C 1
ATOM 770 O O . LYS A 1 96 ? 14.624 3.710 1.388 1.00 93.25 96 LYS A O 1
ATOM 775 N N . GLU A 1 97 ? 15.336 4.669 3.296 1.00 92.00 97 GLU A N 1
ATOM 776 C CA . GLU A 1 97 ? 16.209 3.574 3.725 1.00 92.00 97 GLU A CA 1
ATOM 777 C C . GLU A 1 97 ? 15.430 2.315 4.123 1.00 92.00 97 GLU A C 1
ATOM 779 O O . GLU A 1 97 ? 15.779 1.211 3.698 1.00 92.00 97 GLU A O 1
ATOM 784 N N . TYR A 1 98 ? 14.329 2.459 4.865 1.00 91.81 98 TYR A N 1
ATOM 785 C CA . TYR A 1 98 ? 13.446 1.337 5.189 1.00 91.81 98 TYR A CA 1
ATOM 786 C C . TYR A 1 98 ? 12.902 0.676 3.919 1.00 91.81 98 TYR A C 1
ATOM 788 O O . TYR A 1 98 ? 12.980 -0.545 3.747 1.00 91.81 98 TYR A O 1
ATOM 796 N N . VAL A 1 99 ? 12.387 1.488 2.988 1.00 92.56 99 VAL A N 1
ATOM 797 C CA . VAL A 1 99 ? 11.850 1.001 1.712 1.00 92.56 99 VAL A CA 1
ATOM 798 C C . VAL A 1 99 ? 12.935 0.296 0.899 1.00 92.56 99 VAL A C 1
ATOM 800 O O . VAL A 1 99 ? 12.683 -0.792 0.377 1.00 92.56 99 VAL A O 1
ATOM 803 N N . PHE A 1 100 ? 14.140 0.866 0.824 1.00 93.50 100 PHE A N 1
ATOM 804 C CA . PHE A 1 100 ? 15.278 0.263 0.130 1.00 93.50 100 PHE A CA 1
ATOM 805 C C . PHE A 1 100 ? 15.618 -1.120 0.691 1.00 93.50 100 PHE A C 1
ATOM 807 O O . PHE A 1 100 ? 15.649 -2.097 -0.062 1.00 93.50 100 PHE A O 1
ATOM 814 N N . ASN A 1 101 ? 15.785 -1.228 2.010 1.00 90.88 101 ASN A N 1
ATOM 815 C CA . ASN A 1 101 ? 16.142 -2.483 2.670 1.00 90.88 101 ASN A CA 1
ATOM 816 C C . ASN A 1 101 ? 15.081 -3.573 2.470 1.00 90.88 101 ASN A C 1
ATOM 818 O O . ASN A 1 101 ? 15.422 -4.738 2.243 1.00 90.88 101 ASN A O 1
ATOM 822 N N . ASN A 1 102 ? 13.796 -3.207 2.471 1.00 89.12 102 ASN A N 1
ATOM 823 C CA . ASN A 1 102 ? 12.716 -4.154 2.199 1.00 89.12 102 ASN A CA 1
ATOM 824 C C . ASN A 1 102 ? 12.642 -4.580 0.728 1.00 89.12 102 ASN A C 1
ATOM 826 O O . ASN A 1 102 ? 12.389 -5.751 0.435 1.00 89.12 102 ASN A O 1
ATOM 830 N N . LEU A 1 103 ? 12.843 -3.650 -0.209 1.00 89.38 103 LEU A N 1
ATOM 831 C CA . LEU A 1 103 ? 12.810 -3.961 -1.639 1.00 89.38 103 LEU A CA 1
ATOM 832 C C . LEU A 1 103 ? 14.012 -4.807 -2.065 1.00 89.38 103 LEU A C 1
ATOM 834 O O . LEU A 1 103 ? 13.833 -5.720 -2.867 1.00 89.38 103 LEU A O 1
ATOM 838 N N . LYS A 1 104 ? 15.193 -4.573 -1.482 1.00 88.12 104 LYS A N 1
ATOM 839 C CA . LYS A 1 104 ? 16.421 -5.324 -1.776 1.00 88.12 104 LYS A CA 1
ATOM 840 C C . LYS A 1 104 ? 16.276 -6.830 -1.531 1.00 88.12 104 LYS A C 1
ATOM 842 O O . LYS A 1 104 ? 16.780 -7.616 -2.321 1.00 88.12 104 LYS A O 1
ATOM 847 N N . ARG A 1 105 ? 15.544 -7.238 -0.486 1.00 83.69 105 ARG A N 1
ATOM 848 C CA . ARG A 1 105 ? 15.360 -8.656 -0.105 1.00 83.69 105 ARG A CA 1
ATOM 849 C C . ARG A 1 105 ? 14.506 -9.482 -1.075 1.00 83.69 105 ARG A C 1
ATOM 851 O O . ARG A 1 105 ? 14.533 -10.699 -0.986 1.00 83.69 105 ARG A O 1
ATOM 858 N N . ASN A 1 106 ? 13.700 -8.843 -1.927 1.00 74.50 106 ASN A N 1
ATOM 859 C CA . ASN A 1 106 ? 12.778 -9.520 -2.854 1.00 74.50 106 ASN A CA 1
ATOM 860 C C . ASN A 1 106 ? 12.692 -8.773 -4.197 1.00 74.50 106 ASN A C 1
ATOM 862 O O . ASN A 1 106 ? 11.609 -8.640 -4.782 1.00 74.50 106 ASN A O 1
ATOM 866 N N . ARG A 1 107 ? 13.814 -8.199 -4.646 1.00 78.38 107 ARG A N 1
ATOM 867 C CA . ARG A 1 107 ? 13.857 -7.313 -5.817 1.00 78.38 107 ARG A CA 1
ATOM 868 C C . ARG A 1 107 ? 13.517 -8.067 -7.100 1.00 78.38 107 ARG A C 1
ATOM 870 O O . ARG A 1 107 ? 12.776 -7.538 -7.923 1.00 78.38 107 ARG A O 1
ATOM 877 N N . GLU A 1 108 ? 13.980 -9.311 -7.243 1.00 74.50 108 GLU A N 1
ATOM 878 C CA . GLU A 1 108 ? 13.779 -10.107 -8.466 1.00 74.50 108 GLU A CA 1
ATOM 879 C C . GLU A 1 108 ? 12.308 -10.420 -8.777 1.00 74.50 108 GLU A C 1
ATOM 881 O O . GLU A 1 108 ? 11.950 -10.604 -9.936 1.00 74.50 108 GLU A O 1
ATOM 886 N N . ARG A 1 109 ? 11.426 -10.410 -7.771 1.00 70.94 109 ARG A N 1
ATOM 887 C CA . ARG A 1 109 ? 9.986 -10.668 -7.953 1.00 70.94 109 ARG A CA 1
ATOM 888 C C . ARG A 1 109 ? 9.189 -9.434 -8.389 1.00 70.94 109 ARG A C 1
ATOM 890 O O . ARG A 1 109 ? 7.969 -9.504 -8.490 1.00 70.94 109 ARG A O 1
ATOM 897 N N . ARG A 1 110 ? 9.840 -8.281 -8.580 1.00 78.00 110 ARG A N 1
ATOM 898 C CA . ARG A 1 110 ? 9.181 -6.989 -8.828 1.00 78.00 110 ARG A CA 1
ATOM 899 C C . ARG A 1 110 ? 9.633 -6.414 -10.178 1.00 78.00 110 ARG A C 1
ATOM 901 O O . ARG A 1 110 ? 10.682 -5.777 -10.223 1.00 78.00 110 ARG A O 1
ATOM 908 N N . PRO A 1 111 ? 8.841 -6.561 -11.256 1.00 72.94 111 PRO A N 1
ATOM 909 C CA . PRO A 1 111 ? 9.249 -6.245 -12.633 1.00 72.94 111 PRO A CA 1
ATOM 910 C C . PRO A 1 111 ? 9.847 -4.847 -12.817 1.00 72.94 111 PRO A C 1
ATOM 912 O O . PRO A 1 111 ? 10.868 -4.700 -13.480 1.00 72.94 111 PRO A O 1
ATOM 915 N N . LEU A 1 112 ? 9.255 -3.837 -12.168 1.00 78.19 112 LEU A N 1
ATOM 916 C CA . LEU A 1 112 ? 9.688 -2.436 -12.262 1.00 78.19 112 LEU A CA 1
ATOM 917 C C . LEU A 1 112 ? 11.088 -2.176 -11.690 1.00 78.19 112 LEU A C 1
ATOM 919 O O . LEU A 1 112 ? 11.707 -1.180 -12.043 1.00 78.19 112 LEU A O 1
ATOM 923 N N . ILE A 1 113 ? 11.573 -3.034 -10.787 1.00 85.06 113 ILE A N 1
ATOM 924 C CA . ILE A 1 113 ? 12.851 -2.834 -10.092 1.00 85.06 113 ILE A CA 1
ATOM 925 C C . ILE A 1 113 ? 13.808 -4.025 -10.203 1.00 85.06 113 ILE A C 1
ATOM 927 O O . ILE A 1 113 ? 14.930 -3.941 -9.716 1.00 85.06 113 ILE A O 1
ATOM 931 N N . ALA A 1 114 ? 13.391 -5.129 -10.830 1.00 84.56 114 ALA A N 1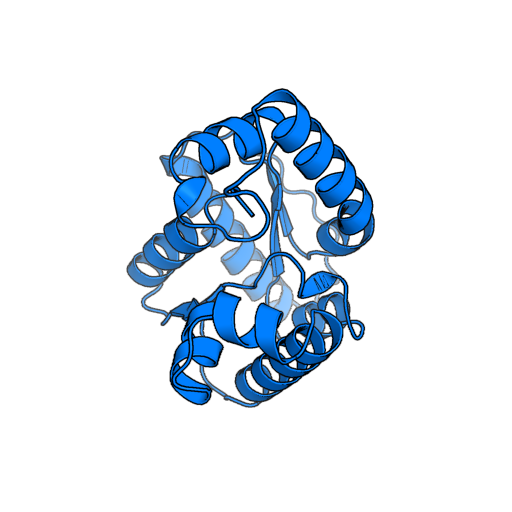
ATOM 932 C CA . ALA A 1 114 ? 14.143 -6.384 -10.865 1.00 84.56 114 ALA A CA 1
ATOM 933 C C . ALA A 1 114 ? 15.543 -6.230 -11.480 1.00 84.56 114 ALA A C 1
ATOM 935 O O . ALA A 1 114 ? 16.480 -6.890 -11.041 1.00 84.56 114 ALA A O 1
ATOM 936 N N . LYS A 1 115 ? 15.681 -5.337 -12.470 1.00 86.94 115 LYS A N 1
ATOM 937 C CA . LYS A 1 115 ? 16.932 -5.088 -13.203 1.00 86.94 115 LYS A CA 1
ATOM 938 C C . LYS A 1 115 ? 17.777 -3.943 -12.635 1.00 86.94 115 LYS A C 1
ATOM 940 O O . LYS A 1 115 ? 18.866 -3.714 -13.144 1.00 86.94 115 LYS A O 1
ATOM 945 N N . LEU A 1 116 ? 17.287 -3.230 -11.618 1.00 90.62 116 LEU A N 1
ATOM 946 C CA . LEU A 1 116 ? 17.971 -2.056 -11.077 1.00 90.62 116 LEU A CA 1
ATOM 947 C C . LEU A 1 116 ? 19.078 -2.470 -10.108 1.00 90.62 116 LEU A C 1
ATOM 949 O O . LEU A 1 116 ? 18.844 -3.277 -9.203 1.00 90.62 116 LEU A O 1
ATOM 953 N N . ASN A 1 117 ? 20.259 -1.876 -10.245 1.00 93.25 117 ASN A N 1
ATOM 954 C CA . ASN A 1 117 ? 21.312 -1.959 -9.236 1.00 93.25 117 ASN A CA 1
ATOM 955 C C . ASN A 1 117 ? 20.956 -1.125 -7.984 1.00 93.25 117 ASN A C 1
ATOM 957 O O . ASN A 1 117 ? 19.907 -0.488 -7.913 1.00 93.25 117 ASN A O 1
ATOM 961 N N . ASP A 1 118 ? 21.801 -1.152 -6.952 1.00 94.19 118 ASP A N 1
ATOM 962 C CA . ASP A 1 118 ? 21.494 -0.492 -5.675 1.00 94.19 118 ASP A CA 1
ATOM 963 C C . ASP A 1 118 ? 21.413 1.043 -5.791 1.00 94.19 118 ASP A C 1
ATOM 965 O O . ASP A 1 118 ? 20.591 1.658 -5.112 1.00 94.19 118 ASP A O 1
ATOM 969 N N . VAL A 1 119 ? 22.209 1.662 -6.671 1.00 95.19 119 VAL A N 1
ATOM 970 C CA . VAL A 1 119 ? 22.164 3.112 -6.932 1.00 95.19 119 VAL A CA 1
ATOM 971 C C . V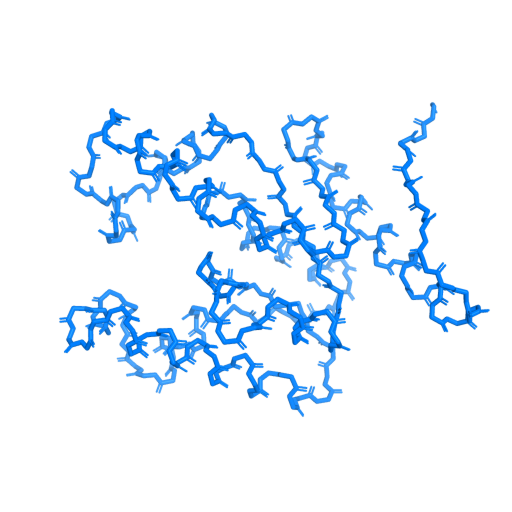AL A 1 119 ? 20.874 3.469 -7.669 1.00 95.19 119 VAL A C 1
ATOM 973 O O . VAL A 1 119 ? 20.124 4.333 -7.223 1.00 95.19 119 VAL A O 1
ATOM 976 N N . GLU A 1 120 ? 20.567 2.743 -8.743 1.00 95.00 120 GLU A N 1
ATOM 977 C CA . GLU A 1 120 ? 19.348 2.933 -9.534 1.00 95.00 120 GLU A CA 1
ATOM 978 C C . GLU A 1 120 ? 18.082 2.692 -8.705 1.00 95.00 120 GLU A C 1
ATOM 980 O O . GLU A 1 120 ? 17.107 3.431 -8.827 1.00 95.00 120 GLU A O 1
ATOM 985 N N . LEU A 1 121 ? 18.093 1.690 -7.819 1.00 93.81 121 LEU A N 1
ATOM 986 C CA . LEU A 1 121 ? 16.983 1.414 -6.915 1.00 93.81 121 LEU A CA 1
ATOM 987 C C . LEU A 1 121 ? 16.764 2.568 -5.931 1.00 93.81 121 LEU A C 1
ATOM 989 O O . LEU A 1 121 ? 15.616 2.933 -5.681 1.00 93.81 121 LEU A O 1
ATOM 993 N N . ARG A 1 122 ? 17.834 3.152 -5.377 1.00 95.31 122 ARG A N 1
ATOM 994 C CA . ARG A 1 122 ? 17.726 4.327 -4.498 1.00 95.31 122 ARG A CA 1
ATOM 995 C C . ARG A 1 122 ? 17.127 5.513 -5.244 1.00 95.31 122 ARG A C 1
ATOM 997 O O . ARG A 1 122 ? 16.161 6.082 -4.747 1.00 95.31 122 ARG A O 1
ATOM 1004 N N . SER A 1 123 ? 17.619 5.820 -6.444 1.00 95.56 123 SER A N 1
ATOM 1005 C CA . SER A 1 123 ? 17.054 6.880 -7.290 1.00 95.56 123 SER A CA 1
ATOM 1006 C C . SER A 1 123 ? 15.588 6.618 -7.643 1.00 95.56 123 SER A C 1
ATOM 1008 O O . SER A 1 123 ? 14.759 7.519 -7.560 1.00 95.56 123 SER A O 1
ATOM 1010 N N . PHE A 1 124 ? 15.231 5.373 -7.969 1.00 93.38 124 PHE A N 1
ATOM 1011 C CA . PHE A 1 124 ? 13.845 4.989 -8.233 1.00 93.38 124 PHE A CA 1
ATOM 1012 C C . PHE A 1 124 ? 12.942 5.219 -7.014 1.00 93.38 124 PHE A C 1
ATOM 1014 O O . PHE A 1 124 ? 11.840 5.748 -7.153 1.00 93.38 124 PHE A O 1
ATOM 1021 N N . ILE A 1 125 ? 13.389 4.823 -5.818 1.00 94.00 125 ILE A N 1
ATOM 1022 C CA . ILE A 1 125 ? 12.641 5.023 -4.568 1.00 94.00 125 ILE A CA 1
ATOM 1023 C C . ILE A 1 125 ? 12.471 6.511 -4.274 1.00 94.00 125 ILE A C 1
ATOM 1025 O O . ILE A 1 125 ? 11.375 6.920 -3.900 1.00 94.00 125 ILE A O 1
ATOM 1029 N N . ASP A 1 126 ? 13.535 7.292 -4.451 1.00 94.56 126 ASP A N 1
ATOM 1030 C CA . ASP A 1 126 ? 13.563 8.735 -4.225 1.00 94.56 126 ASP A CA 1
ATOM 1031 C C . ASP A 1 126 ? 12.487 9.440 -5.059 1.00 94.56 126 ASP A C 1
ATOM 1033 O O . ASP A 1 126 ? 11.531 9.992 -4.512 1.00 94.56 126 ASP A O 1
ATOM 1037 N N . ILE A 1 127 ? 12.562 9.258 -6.380 1.00 93.88 127 ILE A N 1
ATOM 1038 C CA . ILE A 1 127 ? 11.612 9.806 -7.351 1.00 93.88 127 ILE A CA 1
ATOM 1039 C C . ILE A 1 127 ? 10.186 9.347 -7.025 1.00 93.88 127 ILE A C 1
ATOM 1041 O O . ILE A 1 127 ? 9.271 10.161 -6.913 1.00 93.88 127 ILE A O 1
ATOM 1045 N N . LYS A 1 128 ? 9.973 8.039 -6.824 1.00 93.25 128 LYS A N 1
ATOM 1046 C CA . LYS A 1 128 ? 8.622 7.487 -6.635 1.00 93.25 128 LYS A CA 1
ATOM 1047 C C . LYS A 1 128 ? 7.998 7.791 -5.282 1.00 93.25 128 LYS A C 1
ATOM 1049 O O . LYS A 1 128 ? 6.778 7.681 -5.170 1.00 93.25 128 LYS A O 1
ATOM 1054 N N . LEU A 1 129 ? 8.772 8.093 -4.246 1.00 92.56 129 LEU A N 1
ATOM 1055 C CA . LEU A 1 129 ? 8.206 8.569 -2.987 1.00 92.56 129 LEU A CA 1
ATOM 1056 C C . LEU A 1 129 ? 7.849 10.045 -3.088 1.00 92.56 129 LEU A C 1
ATOM 1058 O O . LEU A 1 129 ? 6.754 10.407 -2.666 1.00 92.56 129 LEU A O 1
ATOM 1062 N N . ASP A 1 130 ? 8.706 10.858 -3.701 1.00 93.00 130 ASP A N 1
ATOM 1063 C CA . ASP A 1 130 ? 8.465 12.292 -3.836 1.00 93.00 130 ASP A CA 1
ATOM 1064 C C . ASP A 1 130 ? 7.262 12.578 -4.758 1.00 93.00 130 ASP A C 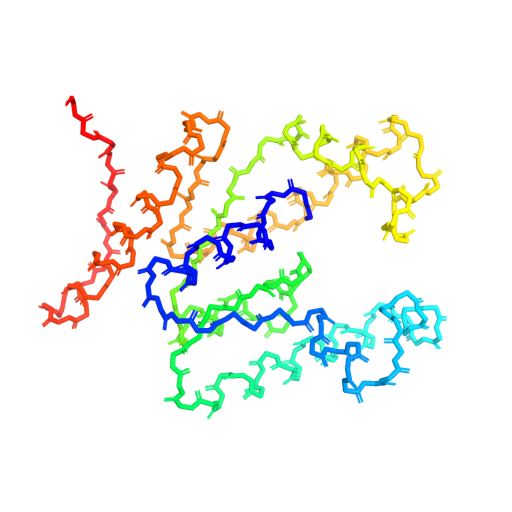1
ATOM 1066 O O . ASP A 1 130 ? 6.371 13.334 -4.368 1.00 93.00 130 ASP A O 1
ATOM 1070 N N . GLU A 1 131 ? 7.138 11.879 -5.897 1.00 93.69 131 GLU A N 1
ATOM 1071 C CA . GLU A 1 131 ? 5.967 11.956 -6.797 1.00 93.69 131 GLU A CA 1
ATOM 1072 C C . GLU A 1 131 ? 4.644 11.629 -6.085 1.00 93.69 131 GLU A C 1
ATOM 1074 O O . GLU A 1 131 ? 3.596 12.202 -6.381 1.00 93.69 131 GLU A O 1
ATOM 1079 N N . ARG A 1 132 ? 4.671 10.674 -5.149 1.00 94.88 132 ARG A N 1
ATOM 1080 C CA . ARG A 1 132 ? 3.457 10.122 -4.529 1.00 94.88 132 ARG A CA 1
ATOM 1081 C C . ARG A 1 132 ? 3.124 10.749 -3.181 1.00 94.88 132 ARG A C 1
ATOM 1083 O O . ARG A 1 132 ? 2.005 10.579 -2.695 1.00 94.88 132 ARG A O 1
ATOM 1090 N N . LYS A 1 133 ? 4.068 11.478 -2.582 1.00 94.25 133 LYS A N 1
ATOM 1091 C CA . LYS A 1 133 ? 3.965 12.043 -1.233 1.00 94.25 133 LYS A CA 1
ATOM 1092 C C . LYS A 1 133 ? 2.696 12.873 -1.050 1.00 94.25 133 LYS A C 1
ATOM 1094 O O . LYS A 1 133 ? 1.943 12.620 -0.116 1.00 94.25 133 LYS A O 1
ATOM 1099 N N . SER A 1 134 ? 2.416 13.786 -1.981 1.00 95.81 134 SER A N 1
ATOM 1100 C CA . SER A 1 134 ? 1.245 14.674 -1.929 1.00 95.81 134 SER A CA 1
ATOM 1101 C C . SER A 1 134 ? -0.095 13.929 -1.972 1.00 95.81 134 SER A C 1
ATOM 1103 O O . SER A 1 134 ? -1.108 14.452 -1.510 1.00 95.81 134 SER A O 1
ATOM 1105 N N . HIS A 1 135 ? -0.122 12.711 -2.520 1.00 97.06 135 HIS A N 1
ATOM 1106 C CA . HIS A 1 135 ? -1.299 11.847 -2.518 1.00 97.06 135 HIS A CA 1
ATOM 1107 C C . HIS A 1 135 ? -1.383 11.044 -1.224 1.00 97.06 135 HIS A C 1
ATOM 1109 O O . HIS A 1 135 ? -2.434 11.018 -0.595 1.00 97.06 135 HIS A O 1
ATOM 1115 N N . TYR A 1 136 ? -0.281 10.428 -0.793 1.00 96.12 136 TYR A N 1
ATOM 1116 C CA . TYR A 1 136 ? -0.255 9.623 0.429 1.00 96.12 136 TYR A CA 1
ATOM 1117 C C . TYR A 1 136 ? -0.532 10.440 1.698 1.00 96.12 136 TYR A C 1
ATOM 1119 O O . TYR A 1 136 ? -1.190 9.947 2.608 1.00 96.12 136 TYR A O 1
ATOM 1127 N N . GLU A 1 137 ? -0.080 11.695 1.756 1.00 96.56 137 GLU A N 1
ATOM 1128 C CA . GLU A 1 137 ? -0.302 12.589 2.903 1.00 96.56 137 GLU A CA 1
ATOM 1129 C C . GLU A 1 137 ? -1.762 13.045 3.055 1.00 96.56 137 GLU A C 1
ATOM 1131 O O . GLU A 1 137 ? -2.110 13.643 4.066 1.00 96.56 137 GLU A O 1
ATOM 1136 N N . LYS A 1 138 ? -2.638 12.720 2.094 1.00 97.19 138 LYS A N 1
ATOM 1137 C CA . LYS A 1 138 ? -4.092 12.923 2.210 1.00 97.19 138 LYS A CA 1
ATOM 1138 C C . LYS A 1 138 ? -4.805 11.757 2.905 1.00 97.19 138 LYS A C 1
ATOM 1140 O O . LYS A 1 138 ? -6.031 11.787 3.007 1.00 97.19 138 LYS A O 1
ATOM 1145 N N . ALA A 1 139 ? -4.086 10.711 3.321 1.00 97.00 139 ALA A N 1
ATOM 1146 C CA . ALA A 1 139 ? -4.659 9.640 4.133 1.00 97.00 139 ALA A CA 1
ATOM 1147 C C . ALA A 1 139 ? -5.159 10.173 5.481 1.00 97.00 139 ALA A C 1
ATOM 1149 O O . ALA A 1 139 ? -4.571 11.091 6.045 1.00 97.00 139 ALA A O 1
ATOM 1150 N N . MET A 1 140 ? -6.231 9.575 6.001 1.00 96.44 140 MET A N 1
ATOM 1151 C CA . MET A 1 140 ? -6.828 9.961 7.282 1.00 96.44 140 MET A CA 1
ATOM 1152 C C . MET A 1 140 ? -5.855 9.769 8.440 1.00 96.44 140 MET A C 1
ATOM 1154 O O . MET A 1 140 ? -5.785 10.605 9.337 1.00 96.44 140 MET A O 1
ATOM 1158 N N . TYR A 1 141 ? -5.093 8.676 8.404 1.00 95.62 141 TYR A N 1
ATOM 1159 C CA . TYR A 1 141 ? -4.077 8.382 9.402 1.00 95.62 141 TYR A CA 1
ATOM 1160 C C . TYR A 1 141 ? -2.744 8.095 8.724 1.00 95.62 141 TYR A C 1
ATOM 1162 O O . TYR A 1 141 ? -2.646 7.271 7.810 1.00 95.62 141 TYR A O 1
ATOM 1170 N N . ILE A 1 142 ? -1.701 8.763 9.208 1.00 94.62 142 ILE A N 1
ATOM 1171 C CA . ILE A 1 142 ? -0.318 8.549 8.793 1.00 94.62 142 ILE A CA 1
ATOM 1172 C C . ILE A 1 142 ? 0.410 7.897 9.961 1.00 94.62 142 ILE A C 1
ATOM 1174 O O . ILE A 1 142 ? 0.472 8.461 11.050 1.00 94.62 142 ILE A O 1
ATOM 1178 N N . ILE A 1 143 ? 0.959 6.711 9.723 1.00 92.38 143 ILE A N 1
ATOM 1179 C CA . ILE A 1 143 ? 1.659 5.910 10.723 1.00 92.38 143 ILE A CA 1
ATOM 1180 C C . ILE A 1 143 ? 3.116 5.833 10.292 1.00 92.38 143 ILE A C 1
ATOM 1182 O O . ILE A 1 143 ? 3.429 5.219 9.272 1.00 92.38 143 ILE A O 1
ATOM 1186 N N . ASP A 1 144 ? 3.989 6.491 11.047 1.00 91.38 144 ASP A N 1
ATOM 1187 C CA . ASP A 1 144 ? 5.436 6.391 10.872 1.00 91.38 144 ASP A CA 1
ATOM 1188 C C . ASP A 1 144 ? 5.898 5.007 11.344 1.00 91.38 144 ASP A C 1
ATOM 1190 O O . ASP A 1 144 ? 5.747 4.671 12.514 1.00 91.38 144 ASP A O 1
ATOM 1194 N N . ILE A 1 145 ? 6.403 4.182 10.426 1.00 90.31 145 ILE A N 1
ATOM 1195 C CA . ILE A 1 145 ? 6.831 2.809 10.728 1.00 90.31 145 ILE A CA 1
ATOM 1196 C C . ILE A 1 145 ? 8.347 2.666 10.887 1.00 90.31 145 ILE A C 1
ATOM 1198 O O . ILE A 1 145 ? 8.825 1.551 11.088 1.00 90.31 145 ILE A O 1
ATOM 1202 N N . ASP A 1 146 ? 9.108 3.759 10.793 1.00 84.31 146 ASP A N 1
ATOM 1203 C CA . ASP A 1 146 ? 10.551 3.738 11.051 1.00 84.31 146 ASP A CA 1
ATOM 1204 C C . ASP A 1 146 ? 10.852 3.713 12.551 1.00 84.31 146 ASP A C 1
ATOM 1206 O O . ASP A 1 146 ? 11.819 3.089 12.980 1.00 84.31 146 ASP A O 1
ATOM 1210 N N . ASN A 1 147 ? 10.012 4.386 13.339 1.00 72.31 147 ASN A N 1
ATOM 1211 C CA . ASN A 1 147 ? 10.262 4.668 14.754 1.00 72.31 147 ASN A CA 1
ATOM 1212 C C . ASN A 1 147 ? 9.416 3.823 15.720 1.00 72.31 147 ASN A C 1
ATOM 1214 O O . ASN A 1 147 ? 9.402 4.093 16.919 1.00 72.31 147 ASN A O 1
ATOM 1218 N N . ILE A 1 148 ? 8.685 2.829 15.211 1.00 74.69 148 ILE A N 1
ATOM 1219 C CA . ILE A 1 148 ? 7.771 2.001 16.004 1.00 74.69 148 ILE A CA 1
ATOM 1220 C C . ILE A 1 148 ? 8.243 0.547 15.956 1.00 74.69 148 ILE A C 1
ATOM 1222 O O . ILE A 1 148 ? 8.517 0.002 14.883 1.00 74.69 148 ILE A O 1
ATOM 1226 N N . GLU A 1 149 ? 8.312 -0.108 17.118 1.00 77.31 149 GLU A N 1
ATOM 1227 C CA . GLU A 1 149 ? 8.552 -1.548 17.169 1.00 77.31 149 GLU A CA 1
ATOM 1228 C C . GLU A 1 149 ? 7.438 -2.304 16.434 1.00 77.31 149 GLU A C 1
ATOM 1230 O O . GLU A 1 149 ? 6.267 -1.929 16.459 1.00 77.31 149 GLU A O 1
ATOM 1235 N N . SER A 1 150 ? 7.773 -3.421 15.784 1.00 70.56 150 SER A N 1
ATOM 1236 C CA . SER A 1 150 ? 6.797 -4.161 14.968 1.00 70.56 150 SER A CA 1
ATOM 1237 C C . SER A 1 150 ? 5.527 -4.546 15.750 1.00 70.56 150 SER A C 1
ATOM 1239 O O . SER A 1 150 ? 4.425 -4.489 15.207 1.00 70.56 150 SER A O 1
ATOM 1241 N N . SER A 1 151 ? 5.642 -4.885 17.035 1.00 73.56 151 SER A N 1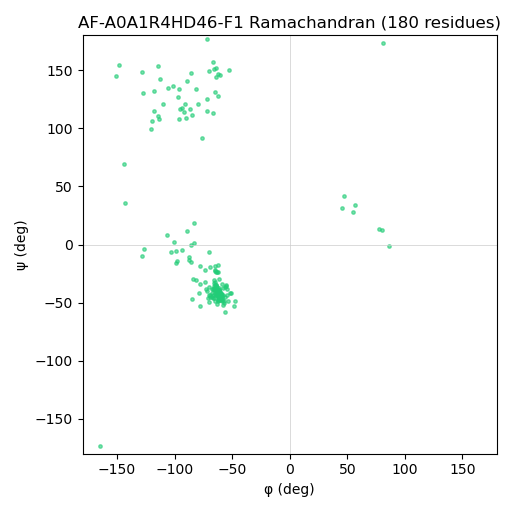
ATOM 1242 C CA . SER A 1 151 ? 4.495 -5.189 17.903 1.00 73.56 151 SER A CA 1
ATOM 1243 C C . SER A 1 151 ? 3.543 -4.010 18.127 1.00 73.56 151 SER A C 1
ATOM 1245 O O . SER A 1 151 ? 2.367 -4.229 18.418 1.00 73.56 151 SER A O 1
ATOM 1247 N N . ASP A 1 152 ? 4.014 -2.775 17.974 1.00 86.12 152 ASP A N 1
ATOM 1248 C CA . ASP A 1 152 ? 3.240 -1.572 18.274 1.00 86.12 152 ASP A CA 1
ATOM 1249 C C . ASP A 1 152 ? 2.615 -0.935 17.030 1.00 86.12 152 ASP A C 1
ATOM 1251 O O . ASP A 1 152 ? 1.641 -0.190 17.152 1.00 86.12 152 ASP A O 1
ATOM 1255 N N . ILE A 1 153 ? 3.075 -1.296 15.825 1.00 88.06 153 ILE A N 1
ATOM 1256 C CA . ILE A 1 153 ? 2.443 -0.860 14.568 1.00 88.06 153 ILE A CA 1
ATOM 1257 C C . ILE A 1 153 ? 1.000 -1.369 14.499 1.00 88.06 153 ILE A C 1
ATOM 1259 O O . ILE A 1 153 ? 0.085 -0.592 14.232 1.00 88.06 153 ILE A O 1
ATOM 1263 N N . LEU A 1 154 ? 0.775 -2.658 14.779 1.00 90.25 154 LEU A N 1
ATOM 1264 C CA . LEU A 1 154 ? -0.566 -3.245 14.721 1.00 90.25 154 LEU A CA 1
ATOM 1265 C C . LEU A 1 154 ? -1.509 -2.611 15.754 1.00 90.25 154 LEU A C 1
ATOM 1267 O O . LEU A 1 154 ? -2.637 -2.257 15.417 1.00 90.25 154 LEU A O 1
ATOM 1271 N N . LYS A 1 155 ? -1.030 -2.405 16.987 1.00 91.12 155 LYS A N 1
ATOM 1272 C CA . LYS A 1 155 ? -1.802 -1.722 18.037 1.00 91.12 155 LYS A CA 1
ATOM 1273 C C . LYS A 1 155 ? -2.145 -0.292 17.629 1.00 91.12 155 LYS A C 1
ATOM 1275 O O . LYS A 1 155 ? -3.286 0.126 17.786 1.00 91.12 155 LYS A O 1
ATOM 1280 N N . THR A 1 156 ? -1.181 0.439 17.069 1.00 92.06 156 THR A N 1
ATOM 1281 C CA . THR A 1 156 ? -1.386 1.805 16.564 1.00 92.06 156 THR A CA 1
ATOM 1282 C C . THR A 1 156 ? -2.464 1.837 15.484 1.00 92.06 156 THR A C 1
ATOM 1284 O O . THR A 1 156 ? -3.386 2.641 15.574 1.00 92.06 156 THR A O 1
ATOM 1287 N N . VAL A 1 157 ? -2.406 0.920 14.511 1.00 92.50 157 VAL A N 1
ATOM 1288 C CA . VAL A 1 157 ? -3.429 0.788 13.461 1.00 92.50 157 VAL A CA 1
ATOM 1289 C C . VAL A 1 157 ? -4.818 0.549 14.059 1.00 92.50 157 VAL A C 1
ATOM 1291 O O . VAL A 1 157 ? -5.768 1.239 13.695 1.00 92.50 157 VAL A O 1
ATOM 1294 N N . ILE A 1 158 ? -4.941 -0.400 14.989 1.00 93.06 158 ILE A N 1
ATOM 1295 C CA . ILE A 1 158 ? -6.220 -0.734 15.631 1.00 93.06 158 ILE A CA 1
ATOM 1296 C C . ILE A 1 158 ? -6.754 0.455 16.430 1.00 93.06 158 ILE A C 1
ATOM 1298 O O . ILE A 1 158 ? -7.940 0.766 16.351 1.00 93.06 158 ILE A O 1
ATOM 1302 N N . ASN A 1 159 ? -5.883 1.172 17.140 1.00 92.56 159 ASN A N 1
ATOM 1303 C CA . ASN A 1 159 ? -6.263 2.384 17.854 1.00 92.56 159 ASN A CA 1
ATOM 1304 C C . ASN A 1 159 ? -6.777 3.467 16.897 1.00 92.56 159 ASN A C 1
ATOM 1306 O O . ASN A 1 159 ? -7.804 4.073 17.188 1.00 92.56 159 ASN A O 1
ATOM 1310 N N . CYS A 1 160 ? -6.130 3.683 15.746 1.00 92.62 160 CYS A N 1
ATOM 1311 C CA . CYS A 1 160 ? -6.625 4.612 14.726 1.00 92.62 160 CYS A CA 1
ATOM 1312 C C . CYS A 1 160 ? -8.026 4.227 14.228 1.00 92.62 160 CYS A C 1
ATOM 1314 O O . CYS A 1 160 ? -8.886 5.097 14.125 1.00 92.62 160 CYS A O 1
ATOM 1316 N N . ILE A 1 161 ? -8.268 2.937 13.969 1.00 91.75 161 ILE A N 1
ATOM 1317 C CA . ILE A 1 161 ? -9.577 2.430 13.528 1.00 91.75 161 ILE A CA 1
ATOM 1318 C C . ILE A 1 161 ? -10.636 2.664 14.611 1.00 91.75 161 ILE A C 1
ATOM 1320 O O . ILE A 1 161 ? -11.663 3.278 14.339 1.00 91.75 161 ILE A O 1
ATOM 1324 N N . ASN A 1 162 ? -10.364 2.255 15.853 1.00 91.69 162 ASN A N 1
ATOM 1325 C CA . ASN A 1 162 ? -11.297 2.426 16.968 1.00 91.69 162 ASN A CA 1
ATOM 1326 C C . ASN A 1 162 ? -11.639 3.903 17.207 1.00 91.69 162 ASN A C 1
ATOM 1328 O O . ASN A 1 162 ? -12.799 4.242 17.421 1.00 91.69 162 ASN A O 1
ATOM 1332 N N . GLN A 1 163 ? -10.644 4.793 17.143 1.00 89.00 163 GLN A N 1
ATOM 1333 C CA . GLN A 1 163 ? -10.856 6.238 17.269 1.00 89.00 163 GLN A CA 1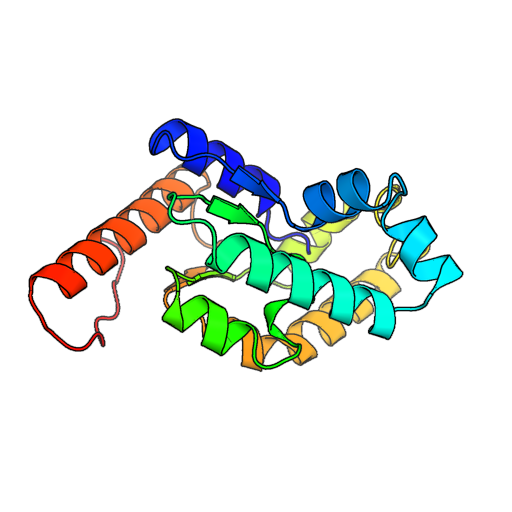
ATOM 1334 C C . GLN A 1 163 ? -11.695 6.798 16.115 1.00 89.00 163 GLN A C 1
ATOM 1336 O O . GLN A 1 163 ? -12.550 7.651 16.340 1.00 89.00 163 GLN A O 1
ATOM 1341 N N . HIS A 1 164 ? -11.486 6.318 14.885 1.00 89.62 164 HIS A N 1
ATOM 1342 C CA . HIS A 1 164 ? -12.298 6.728 13.741 1.00 89.62 164 HIS A CA 1
ATOM 1343 C C . HIS A 1 164 ? -13.772 6.358 13.923 1.00 89.62 164 HIS A C 1
ATOM 1345 O O . HIS A 1 164 ? -14.651 7.197 13.725 1.00 89.62 164 HIS A O 1
ATOM 1351 N N . GLU A 1 165 ? -14.033 5.117 14.336 1.00 86.56 165 GLU A N 1
ATOM 1352 C CA . GLU A 1 165 ? -15.386 4.635 14.601 1.00 86.56 165 GLU A CA 1
ATOM 1353 C C . GLU A 1 165 ? -16.039 5.449 15.724 1.00 86.56 165 GLU A C 1
ATOM 1355 O O . GLU A 1 165 ? -17.142 5.960 15.544 1.00 86.56 165 GLU A O 1
ATOM 1360 N N . LEU A 1 166 ? -15.334 5.687 16.837 1.00 84.69 166 LEU A N 1
ATOM 1361 C CA . LEU A 1 166 ? -15.830 6.534 17.931 1.00 84.69 166 LEU A CA 1
ATOM 1362 C C . LEU A 1 166 ? -16.209 7.946 17.457 1.00 84.69 166 LEU A C 1
ATOM 1364 O O . LEU A 1 166 ? -17.289 8.431 17.789 1.00 84.69 166 LEU A O 1
ATOM 1368 N N . ASN A 1 167 ? -15.372 8.586 16.637 1.00 81.00 167 ASN A N 1
ATOM 1369 C CA . ASN A 1 167 ? -15.657 9.922 16.107 1.00 81.00 167 ASN A CA 1
ATOM 1370 C C . ASN A 1 167 ? -16.889 9.933 15.186 1.00 81.00 167 ASN A C 1
ATOM 1372 O O . ASN A 1 167 ? -17.668 10.887 15.217 1.00 81.00 167 ASN A O 1
ATOM 1376 N N . ARG A 1 168 ? -17.115 8.859 14.415 1.00 73.44 168 ARG A N 1
ATOM 1377 C CA . ARG A 1 168 ? -18.343 8.684 13.621 1.00 73.44 168 ARG A CA 1
ATOM 1378 C C . ARG A 1 168 ? -19.597 8.589 14.490 1.00 73.44 168 ARG A C 1
ATOM 1380 O O . ARG A 1 168 ? -20.617 9.159 14.113 1.00 73.44 168 ARG A O 1
ATOM 1387 N N . TYR A 1 169 ? -19.530 7.905 15.633 1.00 60.53 169 TYR A N 1
ATOM 1388 C CA . TYR A 1 169 ? -20.662 7.795 16.562 1.00 60.53 169 TYR A CA 1
ATOM 1389 C C . TYR A 1 169 ? -20.928 9.090 17.344 1.00 60.53 169 TYR A C 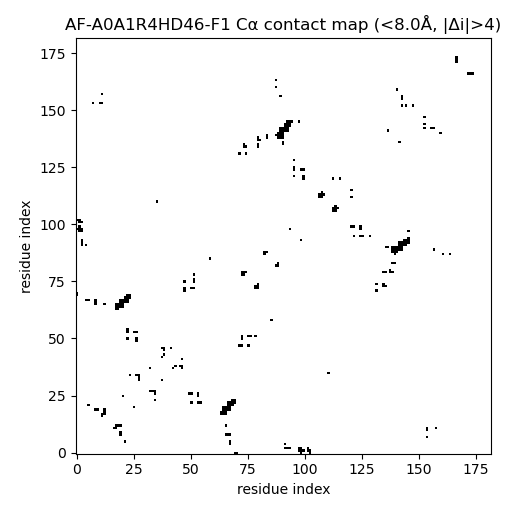1
ATOM 1391 O O . TYR A 1 169 ? -22.083 9.383 17.649 1.00 60.53 169 TYR A O 1
ATOM 1399 N N . CYS A 1 170 ? -19.886 9.865 17.655 1.00 57.44 170 CYS A N 1
ATOM 1400 C CA . CYS A 1 170 ? -20.001 11.092 18.451 1.00 57.44 170 CYS A CA 1
ATOM 1401 C C . CYS A 1 170 ? -20.352 12.350 17.633 1.00 57.44 170 CYS A C 1
ATOM 1403 O O . CYS A 1 170 ? -20.772 13.341 18.220 1.00 57.44 170 CYS A O 1
ATOM 1405 N N . GLY A 1 171 ? -20.233 12.321 16.300 1.00 52.16 171 GLY A N 1
ATOM 1406 C CA . GLY A 1 171 ? -20.655 13.425 15.425 1.00 52.16 171 GLY A CA 1
ATOM 1407 C C . GLY A 1 171 ? -19.674 14.601 15.309 1.00 52.16 171 GLY A C 1
ATOM 1408 O O . GLY A 1 171 ? -20.047 15.633 14.752 1.00 52.16 171 GLY A O 1
ATOM 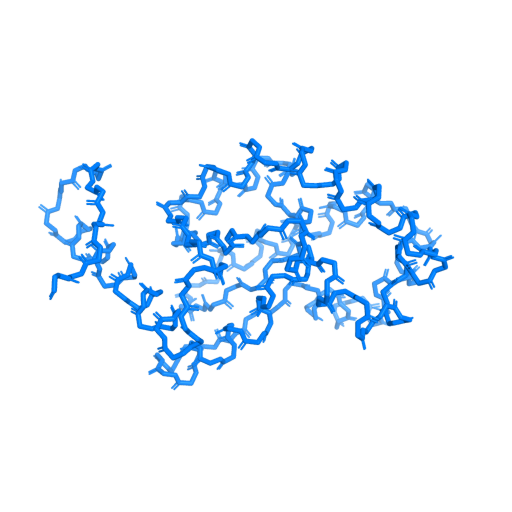1409 N N . ASP A 1 172 ? -18.431 14.456 15.779 1.00 50.53 172 ASP A N 1
ATOM 1410 C CA . ASP A 1 172 ? -17.438 15.538 15.801 1.00 50.53 172 ASP A CA 1
ATOM 1411 C C . ASP A 1 172 ? -16.399 15.447 14.660 1.00 50.53 172 ASP A C 1
ATOM 1413 O O . ASP A 1 172 ? -15.845 14.391 14.346 1.00 50.53 172 ASP A O 1
ATOM 1417 N N . ASN A 1 173 ? -16.122 16.601 14.039 1.00 44.66 173 ASN A N 1
ATOM 1418 C CA . ASN A 1 173 ? -15.154 16.818 12.952 1.00 44.66 173 ASN A CA 1
ATOM 1419 C C . ASN A 1 173 ? -13.705 16.495 13.401 1.00 44.66 173 ASN A C 1
ATOM 1421 O O . ASN A 1 173 ? -13.250 17.065 14.396 1.00 44.66 173 ASN A O 1
ATOM 1425 N N . PRO A 1 174 ? -12.919 15.658 12.689 1.00 49.84 174 PRO A N 1
ATOM 1426 C CA . PRO A 1 174 ? -11.654 15.171 13.222 1.00 49.84 174 PRO A CA 1
ATOM 1427 C C . PRO A 1 174 ? -10.498 16.138 12.938 1.00 49.84 174 PRO A C 1
ATOM 1429 O O . PRO A 1 174 ? -10.082 16.361 11.803 1.00 49.84 174 PRO A O 1
ATOM 1432 N N . SER A 1 175 ? -9.913 16.673 14.003 1.00 40.41 175 SER A N 1
ATOM 1433 C CA . SER A 1 175 ? -8.546 17.201 14.024 1.00 40.41 175 SER A CA 1
ATOM 1434 C C . SER A 1 175 ? -7.940 16.887 15.388 1.00 40.41 175 SER A C 1
ATOM 1436 O O . SER A 1 175 ? -7.759 17.773 16.216 1.00 40.41 175 SER A O 1
ATOM 1438 N N . VAL A 1 176 ? -7.669 15.608 15.655 1.00 48.38 176 VAL A N 1
ATOM 1439 C CA . VAL A 1 176 ? -6.971 15.189 16.879 1.00 48.38 176 VAL A CA 1
ATOM 1440 C C . VAL A 1 176 ? -5.681 14.478 16.485 1.00 48.38 176 VAL A C 1
ATOM 1442 O O . VAL A 1 176 ? -5.691 13.355 15.989 1.00 48.38 176 VAL A O 1
ATOM 1445 N N . LEU A 1 177 ? -4.558 15.170 16.689 1.00 37.47 177 LEU A N 1
ATOM 1446 C CA . LEU A 1 177 ? -3.218 14.590 16.671 1.00 37.47 177 LEU A CA 1
ATOM 1447 C C . LEU A 1 177 ? -3.094 13.633 17.861 1.00 37.47 177 LEU A C 1
ATOM 1449 O O . LEU A 1 177 ? -3.113 14.068 19.011 1.00 37.47 177 LEU A O 1
ATOM 1453 N N . ILE A 1 178 ? -2.961 12.337 17.590 1.00 47.56 178 ILE A N 1
ATOM 1454 C CA . ILE A 1 178 ? -2.691 11.336 18.624 1.00 47.56 178 ILE A CA 1
ATOM 1455 C C . ILE A 1 178 ? -1.175 11.298 18.844 1.00 47.56 178 ILE A C 1
ATOM 1457 O O . ILE A 1 178 ? -0.430 10.877 17.961 1.00 47.56 178 ILE A O 1
ATOM 1461 N N . GLN A 1 179 ? -0.712 11.755 20.009 1.00 37.88 179 GLN A N 1
ATOM 1462 C CA . GLN A 1 179 ? 0.650 11.482 20.480 1.00 37.88 179 GLN A CA 1
ATOM 1463 C C . GLN A 1 179 ? 0.688 10.134 21.219 1.00 37.88 179 GLN A C 1
ATOM 1465 O O . GLN A 1 179 ? -0.311 9.764 21.844 1.00 37.88 179 GLN A O 1
ATOM 1470 N N . PRO A 1 180 ? 1.810 9.392 21.160 1.00 34.59 180 PRO A N 1
ATOM 1471 C CA . PRO A 1 180 ? 1.940 8.124 21.869 1.00 34.59 180 PRO A CA 1
ATOM 1472 C C . PRO A 1 180 ? 1.872 8.328 23.395 1.00 34.59 180 PRO A C 1
ATOM 1474 O O . PRO A 1 180 ? 2.215 9.408 23.887 1.00 34.59 180 PRO A O 1
ATOM 1477 N N . PRO A 1 181 ? 1.409 7.315 24.151 1.00 46.50 181 PRO A N 1
ATOM 1478 C CA . PRO A 1 181 ? 1.303 7.406 25.602 1.00 46.50 181 PRO A CA 1
ATOM 1479 C C . PRO A 1 181 ? 2.691 7.556 26.242 1.00 46.50 181 PRO A C 1
ATOM 1481 O O . PRO A 1 181 ? 3.670 6.995 25.749 1.00 46.50 181 PRO A O 1
ATOM 1484 N N . LYS A 1 182 ? 2.743 8.348 27.321 1.00 44.91 182 LYS A N 1
ATOM 1485 C CA . LYS A 1 182 ? 3.925 8.524 28.177 1.00 44.91 182 LYS A CA 1
ATOM 1486 C C . LYS A 1 182 ? 4.318 7.236 28.886 1.00 44.91 182 LYS A C 1
ATOM 1488 O O . LYS A 1 182 ? 3.393 6.477 29.251 1.00 44.91 182 LYS A O 1
#

Sequence (182 aa):
MGCGKSYWSKQLSRELKIPVCDIDDIIEDKYNAKIWEIFHAKGEDYFREIEYQVLQDLIRIKNDCIVSCGGGIPCYNNNMALMNVHGITLYLKASKEYVFNNLKRNRERRPLIAKLNDVELRSFIDIKLDERKSHYEKAMYIIDIDNIESSDILKTVINCINQHELNRYCGDNPSVLIQPPK

pLDDT: mean 87.49, std 13.25, range [34.59, 97.19]

InterPro domains:
  IPR000623 Shikimate kinase/Threonine synthase-like 1 [MF_00109] (1-162)
  IPR000623 Shikimate kinase/Threonine synthase-like 1 [cd00464] (1-148)
  IPR027417 P-loop containing nucleoside triphosphate hydrolase [G3DSA:3.40.50.300] (1-166)
  IPR027417 P-loop containing nucleoside triphosphate hydrolase [SSF52540] (1-164)
  IPR031322 Shikimate kinase/gluconokinase [PF01202] (1-161)

Nearest PDB structures (foldseek):
  3vaa-assembly2_B  TM=8.834E-01  e=1.026E-12  Bacteroides thetaiotaomicron
  3n2e-assembly2_B  TM=8.068E-01  e=2.058E-09  Helicobacter pylori 26695
  1zuh-assembly1_A  TM=8.771E-01  e=1.695E-07  Helicobacter pylori 26695
  3hr7-assembly1_B  TM=8.472E-01  e=1.600E-07  Helicobacter pylori 26695
  3n2e-assembly3_C  TM=8.875E-01  e=6.828E-07  Helicobacter pylori 26695